Protein AF-A0A164QWP0-F1 (afdb_monomer)

Secondary structure (DSSP, 8-state):
--HHHHHHSSPPP-SS---GGGG-THHHHHHHHHHHHHHHHHHHHHHHHHH--PPPPPPTT-EEEE--TTT----EEEEEEEE-STTEEEEEETTS-EEEEEGGGEEE---TTSPPPP----------------------------PPPPPP---------------HHHHHHHHHHHHHHHHHHHHHHHHHHHHHHHHHHTT--TTSSTTSSSSS--

Sequence (218 aa):
MSPAEMVFGRQLRSILPAHKSSFDPRWREIMEARDRQLELDGAVKWIYDERARPLSPLLIGSRVRVQDTSTLLWDKEGVVVSVGKYRSYRVKFASGSVLWRNRLHLRPLITDNEPAPPPSSTANKTDNDGDIGDDPAPDPDAAHQQAVPPAPSIPQRSGRIRKPNVPWLLHFRFLLLISLLYLLTSFLLSLTALLVCEAHRANLPAGSVLLISHSKCL

Mean predicted aligned error: 20.67 Å

Structure (mmCIF, N/CA/C/O backbone):
data_AF-A0A164QWP0-F1
#
_entry.id   AF-A0A164QWP0-F1
#
loop_
_atom_site.group_PDB
_atom_site.id
_atom_site.type_symbol
_atom_site.label_atom_id
_atom_site.label_alt_id
_atom_site.label_comp_id
_atom_site.label_asym_id
_atom_site.label_entity_id
_atom_site.label_seq_id
_atom_site.pdbx_PDB_ins_code
_atom_site.Cartn_x
_atom_site.Cartn_y
_atom_site.Cartn_z
_atom_site.occupancy
_atom_site.B_iso_or_equiv
_atom_site.auth_seq_id
_atom_site.auth_comp_id
_atom_site.auth_asym_id
_atom_site.auth_atom_id
_atom_site.pdbx_PDB_model_num
ATOM 1 N N . MET A 1 1 ? 4.490 -0.347 -23.541 1.00 71.00 1 MET A N 1
ATOM 2 C CA . MET A 1 1 ? 4.765 -0.930 -24.864 1.00 71.00 1 MET A CA 1
ATOM 3 C C . MET A 1 1 ? 3.584 -0.680 -25.775 1.00 71.00 1 MET A C 1
ATOM 5 O O . MET A 1 1 ? 2.452 -0.841 -25.328 1.00 71.00 1 MET A O 1
ATOM 9 N N . SER A 1 2 ? 3.845 -0.265 -27.012 1.00 81.38 2 SER A N 1
ATOM 10 C CA . SER A 1 2 ? 2.835 -0.211 -28.077 1.00 81.38 2 SER A CA 1
ATOM 11 C C . SER A 1 2 ? 2.772 -1.541 -28.855 1.00 81.38 2 SER A C 1
ATOM 13 O O . SER A 1 2 ? 3.749 -2.291 -28.852 1.00 81.38 2 SER A O 1
ATOM 15 N N . PRO A 1 3 ? 1.670 -1.858 -29.561 1.00 85.06 3 PRO A N 1
ATOM 16 C CA . PRO A 1 3 ? 1.569 -3.108 -30.324 1.00 85.06 3 PRO A CA 1
ATOM 17 C C . PRO A 1 3 ? 2.633 -3.254 -31.422 1.00 85.06 3 PRO A C 1
ATOM 19 O O . PRO A 1 3 ? 3.218 -4.320 -31.584 1.00 85.06 3 PRO A O 1
ATOM 22 N N . ALA A 1 4 ? 2.932 -2.176 -32.154 1.00 86.62 4 ALA A N 1
ATOM 23 C CA . ALA A 1 4 ? 3.974 -2.193 -33.182 1.00 86.62 4 ALA A CA 1
ATOM 24 C C . ALA A 1 4 ? 5.364 -2.448 -32.576 1.00 86.62 4 ALA A C 1
ATOM 26 O O . ALA A 1 4 ? 6.176 -3.172 -33.141 1.00 86.62 4 ALA A O 1
ATOM 27 N N . GLU A 1 5 ? 5.627 -1.890 -31.399 1.00 85.00 5 GLU A N 1
ATOM 28 C CA . GLU A 1 5 ? 6.881 -2.082 -30.674 1.00 85.00 5 GLU A CA 1
ATOM 29 C C . GLU A 1 5 ? 7.055 -3.525 -30.183 1.00 85.00 5 GLU A C 1
ATOM 31 O O . GLU A 1 5 ? 8.157 -4.056 -30.277 1.00 85.00 5 GLU A O 1
ATOM 36 N N . MET A 1 6 ? 5.979 -4.189 -29.748 1.00 82.44 6 MET A N 1
ATOM 37 C CA . MET A 1 6 ? 6.006 -5.620 -29.415 1.00 82.44 6 MET A CA 1
ATOM 38 C C . MET A 1 6 ? 6.349 -6.499 -30.626 1.00 82.44 6 MET A C 1
ATOM 40 O O . MET A 1 6 ? 7.081 -7.471 -30.482 1.00 82.44 6 MET A O 1
ATOM 44 N N . VAL A 1 7 ? 5.841 -6.160 -31.818 1.00 89.12 7 VAL A N 1
ATOM 45 C CA . VAL A 1 7 ? 6.078 -6.941 -33.047 1.00 89.12 7 VAL A CA 1
ATOM 46 C C . VAL A 1 7 ? 7.469 -6.682 -33.631 1.00 89.12 7 VAL A C 1
ATOM 48 O O . VAL A 1 7 ? 8.153 -7.613 -34.044 1.00 89.12 7 VAL A O 1
ATOM 51 N N . PHE A 1 8 ? 7.902 -5.420 -33.682 1.00 84.81 8 PHE A N 1
ATOM 52 C CA . PHE A 1 8 ? 9.136 -5.020 -34.371 1.00 84.81 8 PHE A CA 1
ATOM 53 C C . PHE A 1 8 ? 10.342 -4.817 -33.442 1.00 84.81 8 PHE A C 1
ATOM 55 O O . PHE A 1 8 ? 11.435 -4.504 -33.923 1.00 84.81 8 PHE A O 1
ATOM 62 N N . GLY A 1 9 ? 10.155 -4.941 -32.124 1.00 81.56 9 GLY A N 1
ATOM 63 C CA . GLY A 1 9 ? 11.205 -4.811 -31.106 1.00 81.56 9 GLY A CA 1
ATOM 64 C C . GLY A 1 9 ? 11.807 -3.407 -30.971 1.00 81.56 9 GLY A C 1
ATOM 65 O O . GLY A 1 9 ? 12.831 -3.236 -30.307 1.00 81.56 9 GLY A O 1
ATOM 66 N N . ARG A 1 10 ? 11.216 -2.399 -31.628 1.00 84.56 10 ARG A N 1
ATOM 67 C CA . ARG A 1 10 ? 11.647 -0.995 -31.590 1.00 84.56 10 ARG A CA 1
ATOM 68 C C . ARG A 1 10 ? 10.482 -0.044 -31.838 1.00 84.56 10 ARG A C 1
ATOM 70 O O . ARG A 1 10 ? 9.540 -0.379 -32.556 1.00 84.56 10 ARG A O 1
ATOM 77 N N . GLN A 1 11 ? 10.604 1.176 -31.327 1.00 85.50 11 GLN A N 1
ATOM 78 C CA . GLN A 1 11 ? 9.674 2.255 -31.639 1.00 85.50 11 GLN A CA 1
ATOM 79 C C . GLN A 1 11 ? 9.798 2.648 -33.123 1.00 85.50 11 GLN A C 1
ATOM 81 O O . GLN A 1 11 ? 10.876 3.020 -33.593 1.00 85.50 11 GLN A O 1
ATOM 86 N N . LEU A 1 12 ? 8.694 2.572 -33.871 1.00 86.94 12 LEU A N 1
ATOM 87 C CA . LEU A 1 12 ? 8.644 3.012 -35.267 1.00 86.94 12 LEU A CA 1
ATOM 88 C C . LEU A 1 12 ? 8.501 4.535 -35.352 1.00 86.94 12 LEU A C 1
ATOM 90 O O . LEU A 1 12 ? 7.807 5.155 -34.544 1.00 86.94 12 LEU A O 1
ATOM 94 N N . ARG A 1 13 ? 9.137 5.142 -36.361 1.00 86.38 13 ARG A N 1
ATOM 95 C CA . ARG A 1 13 ? 8.952 6.567 -36.661 1.00 86.38 13 ARG A CA 1
ATOM 96 C C . ARG A 1 13 ? 7.570 6.755 -37.274 1.00 86.38 13 ARG A C 1
ATOM 98 O O . ARG A 1 13 ? 7.295 6.216 -38.342 1.00 86.38 13 ARG A O 1
ATOM 105 N N . SER A 1 14 ? 6.712 7.495 -36.583 1.00 86.50 14 SER A N 1
ATOM 106 C CA . SER A 1 14 ? 5.423 7.921 -37.117 1.00 86.50 14 SER A CA 1
ATOM 107 C C . SER A 1 14 ? 5.564 9.254 -37.860 1.00 86.50 14 SER A C 1
ATOM 109 O O . SER A 1 14 ? 6.626 9.877 -37.864 1.00 86.50 14 SER A O 1
ATOM 111 N N . ILE A 1 15 ? 4.474 9.688 -38.494 1.00 90.44 15 ILE A N 1
ATOM 112 C CA . ILE A 1 15 ? 4.376 10.990 -39.175 1.00 90.44 15 ILE A CA 1
ATOM 113 C C . ILE A 1 15 ? 4.418 12.145 -38.155 1.00 90.44 15 ILE A C 1
ATOM 115 O O . ILE A 1 15 ? 4.758 13.275 -38.496 1.00 90.44 15 ILE A O 1
ATOM 119 N N . LEU A 1 16 ? 4.104 11.862 -36.887 1.00 88.25 16 LEU A N 1
ATOM 120 C CA . LEU A 1 16 ? 4.124 12.859 -35.828 1.00 88.25 16 LEU A CA 1
ATOM 121 C C . LEU A 1 16 ? 5.563 13.132 -35.369 1.00 88.25 16 LEU A C 1
ATOM 123 O O . LEU A 1 16 ? 6.336 12.190 -35.162 1.00 88.25 16 LEU A O 1
ATOM 127 N N . PRO A 1 17 ? 5.933 14.405 -35.154 1.00 86.56 17 PRO A N 1
ATOM 128 C CA . PRO A 1 17 ? 7.233 14.737 -34.601 1.00 86.56 17 PRO A CA 1
ATOM 129 C C . PRO A 1 17 ? 7.350 14.166 -33.183 1.00 86.56 17 PRO A C 1
ATOM 131 O O . PRO A 1 17 ? 6.558 14.480 -32.297 1.00 86.56 17 PRO A O 1
ATOM 134 N N . ALA A 1 18 ? 8.361 13.328 -32.974 1.00 88.12 18 ALA A N 1
ATOM 135 C CA . ALA A 1 18 ? 8.714 12.771 -31.676 1.00 88.12 18 ALA A CA 1
ATOM 136 C C . ALA A 1 18 ? 10.151 13.156 -31.320 1.00 88.12 18 ALA A C 1
ATOM 138 O O . ALA A 1 18 ? 11.015 13.305 -32.192 1.00 88.12 18 ALA A O 1
ATOM 139 N N . HIS A 1 19 ? 10.414 13.308 -30.025 1.00 88.44 19 HIS A N 1
ATOM 140 C CA . HIS A 1 19 ? 11.753 13.611 -29.545 1.00 88.44 19 HIS A CA 1
ATOM 141 C C . HIS A 1 19 ? 12.704 12.436 -29.828 1.00 88.44 19 HIS A C 1
ATOM 143 O O . HIS A 1 19 ? 12.327 11.272 -29.695 1.00 88.44 19 HIS A O 1
ATOM 149 N N . LYS A 1 20 ? 13.959 12.723 -30.204 1.00 83.69 20 LYS A N 1
ATOM 150 C CA . LYS A 1 20 ? 14.935 11.691 -30.613 1.00 83.69 20 LYS A CA 1
ATOM 151 C C . LYS A 1 20 ? 15.173 10.632 -29.528 1.00 83.69 20 LYS A C 1
ATOM 153 O O . LYS A 1 20 ? 15.389 9.472 -29.859 1.00 83.69 20 LYS A O 1
ATOM 158 N N . SER A 1 21 ? 15.071 11.014 -28.253 1.00 85.12 21 SER A N 1
ATOM 159 C CA . SER A 1 21 ? 15.240 10.094 -27.120 1.00 85.12 21 SER A CA 1
ATOM 160 C C . SER A 1 21 ? 14.150 9.025 -27.021 1.00 85.12 21 SER A C 1
ATOM 162 O O . SER A 1 21 ? 14.372 8.001 -26.393 1.00 85.12 21 SER A O 1
ATOM 164 N N . SER A 1 22 ? 12.975 9.227 -27.625 1.00 81.88 22 SER A N 1
ATOM 165 C CA . SER A 1 22 ? 11.900 8.224 -27.620 1.00 81.88 22 SER A CA 1
ATOM 166 C C . SER A 1 22 ? 12.250 6.982 -28.445 1.00 81.88 22 SER A C 1
ATOM 168 O O . SER A 1 22 ? 11.629 5.940 -28.273 1.00 81.88 22 SER A O 1
ATOM 170 N N . PHE A 1 23 ? 13.245 7.087 -29.331 1.00 83.50 23 PHE A N 1
ATOM 171 C CA . PHE A 1 23 ? 13.756 5.979 -30.140 1.00 83.50 23 PHE A CA 1
ATOM 172 C C . PHE A 1 23 ? 15.023 5.343 -29.550 1.00 83.50 23 PHE A C 1
ATOM 174 O O . PHE A 1 23 ? 15.558 4.408 -30.142 1.00 83.50 23 PHE A O 1
ATOM 181 N N . ASP A 1 24 ? 15.523 5.856 -28.423 1.00 83.50 24 ASP A N 1
ATOM 182 C CA . ASP A 1 24 ? 16.747 5.368 -27.789 1.00 83.50 24 ASP A CA 1
ATOM 183 C C . ASP A 1 24 ? 16.533 3.946 -27.241 1.00 83.50 24 ASP A C 1
ATOM 185 O O . ASP A 1 24 ? 15.596 3.737 -26.475 1.00 83.50 24 ASP A O 1
ATOM 189 N N . PRO A 1 25 ? 17.373 2.953 -27.578 1.00 81.12 25 PRO A N 1
ATOM 190 C CA . PRO A 1 25 ? 17.213 1.582 -27.101 1.00 81.12 25 PRO A CA 1
ATOM 191 C C . PRO A 1 25 ? 17.284 1.413 -25.576 1.00 81.12 25 PRO A C 1
ATOM 193 O O . PRO A 1 25 ? 16.864 0.358 -25.098 1.00 81.12 25 PRO A O 1
ATOM 196 N N . ARG A 1 26 ? 17.769 2.407 -24.816 1.00 84.62 26 ARG A N 1
ATOM 197 C CA . ARG A 1 26 ? 17.906 2.360 -23.350 1.00 84.62 26 ARG A CA 1
ATOM 198 C C . ARG A 1 26 ? 16.607 2.014 -22.618 1.00 84.62 26 ARG A C 1
ATOM 200 O O . ARG A 1 26 ? 16.648 1.430 -21.537 1.00 84.62 26 ARG A O 1
ATOM 207 N N . TRP A 1 27 ? 15.440 2.337 -23.181 1.00 79.12 27 TRP A N 1
ATOM 208 C CA . TRP A 1 27 ? 14.166 1.957 -22.560 1.00 79.12 27 TRP A CA 1
ATOM 209 C C . TRP A 1 27 ? 13.990 0.434 -22.471 1.00 79.12 27 TRP A C 1
ATOM 211 O O . TRP A 1 27 ? 13.332 -0.025 -21.542 1.00 79.12 27 TRP A O 1
ATOM 221 N N . ARG A 1 28 ? 14.595 -0.352 -23.378 1.00 82.50 28 ARG A N 1
ATOM 222 C CA . ARG A 1 28 ? 14.527 -1.824 -23.351 1.00 82.50 28 ARG A CA 1
ATOM 223 C C . ARG A 1 28 ? 15.225 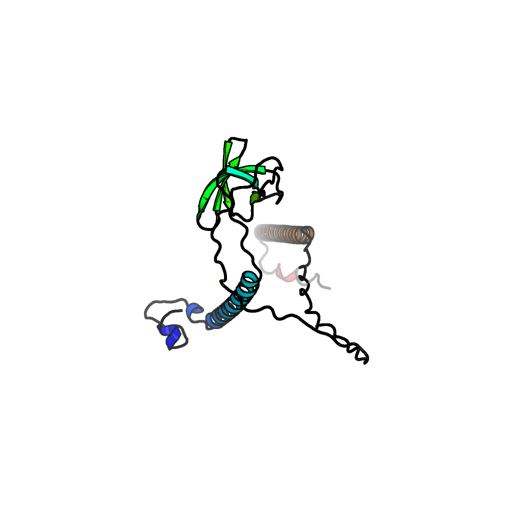-2.382 -22.122 1.00 82.50 28 ARG A C 1
ATOM 225 O O . ARG A 1 28 ? 14.620 -3.146 -21.386 1.00 82.50 28 ARG A O 1
ATOM 232 N N . GLU A 1 29 ? 16.433 -1.901 -21.839 1.00 87.38 29 GLU A N 1
ATOM 233 C CA . GLU A 1 29 ? 17.186 -2.272 -20.634 1.00 87.38 29 GLU A CA 1
ATOM 234 C C . GLU A 1 29 ? 16.409 -1.923 -19.355 1.00 87.38 29 GLU A C 1
ATOM 236 O O . GLU A 1 29 ? 16.406 -2.686 -18.390 1.00 87.38 29 GLU A O 1
ATOM 241 N N . ILE A 1 30 ? 15.708 -0.781 -19.350 1.00 88.00 30 ILE A N 1
ATOM 242 C CA . ILE A 1 30 ? 14.851 -0.365 -18.231 1.00 88.00 30 ILE A CA 1
ATOM 243 C C . ILE A 1 30 ? 13.647 -1.306 -18.080 1.00 88.00 30 ILE A C 1
ATOM 245 O O . ILE A 1 30 ? 13.292 -1.646 -16.952 1.00 88.00 30 ILE A O 1
ATOM 249 N N . MET A 1 31 ? 13.022 -1.735 -19.181 1.00 86.19 31 MET A N 1
ATOM 250 C CA . MET A 1 31 ? 11.911 -2.694 -19.140 1.00 86.19 31 MET A CA 1
ATOM 251 C C . MET A 1 31 ? 12.381 -4.071 -18.675 1.00 86.19 31 MET A C 1
ATOM 253 O O . MET A 1 31 ? 11.801 -4.610 -17.745 1.00 86.19 31 MET A O 1
ATOM 257 N N . GLU A 1 32 ? 13.489 -4.586 -19.204 1.00 90.19 32 GLU A N 1
ATOM 258 C CA . GLU A 1 32 ? 14.071 -5.855 -18.749 1.00 90.19 32 GLU A CA 1
ATOM 259 C C . GLU A 1 32 ? 14.468 -5.807 -17.266 1.00 90.19 32 GLU A C 1
ATOM 261 O O . GLU A 1 32 ? 14.315 -6.783 -16.534 1.00 90.19 32 GLU A O 1
ATOM 266 N N . ALA A 1 33 ? 14.988 -4.672 -16.789 1.00 93.44 33 ALA A N 1
ATOM 267 C CA . ALA A 1 33 ? 15.262 -4.472 -15.368 1.00 93.44 33 ALA A CA 1
ATOM 268 C C . ALA A 1 33 ? 13.975 -4.445 -14.531 1.00 93.44 33 ALA A C 1
ATOM 270 O O . ALA A 1 33 ? 13.953 -4.983 -13.424 1.00 93.44 33 ALA A O 1
ATOM 271 N N . ARG A 1 34 ? 12.902 -3.844 -15.056 1.00 93.62 34 ARG A N 1
ATOM 272 C CA . ARG A 1 34 ? 11.583 -3.826 -14.417 1.00 93.62 34 ARG A CA 1
ATOM 273 C C . ARG A 1 34 ? 10.974 -5.223 -14.339 1.00 93.62 34 ARG A C 1
ATOM 275 O O . ARG A 1 34 ? 10.439 -5.565 -13.291 1.00 93.62 34 ARG A O 1
ATOM 282 N N . ASP A 1 35 ? 11.070 -6.008 -15.405 1.00 94.69 35 ASP A N 1
ATOM 283 C CA . ASP A 1 35 ? 10.529 -7.366 -15.462 1.00 94.69 35 ASP A CA 1
ATOM 284 C C . ASP A 1 35 ? 11.268 -8.273 -14.473 1.00 94.69 35 ASP A C 1
ATOM 286 O O . ASP A 1 35 ? 10.634 -8.911 -13.635 1.00 94.69 35 ASP A O 1
ATOM 290 N N . ARG A 1 36 ? 12.607 -8.203 -14.438 1.00 95.75 36 ARG A N 1
ATOM 291 C CA . ARG A 1 36 ? 13.412 -8.876 -13.403 1.00 95.75 36 ARG A CA 1
ATOM 292 C C . ARG A 1 36 ? 13.021 -8.445 -11.991 1.00 95.75 36 ARG A C 1
ATOM 294 O O . ARG A 1 36 ? 12.940 -9.277 -11.093 1.00 95.75 36 ARG A O 1
ATOM 301 N N . GLN A 1 37 ? 12.768 -7.154 -11.769 1.00 95.56 37 GLN A N 1
ATOM 302 C CA . GLN A 1 37 ? 12.315 -6.675 -10.463 1.00 95.56 37 GLN A CA 1
ATOM 303 C C . GLN A 1 37 ? 10.937 -7.244 -10.101 1.00 95.56 37 GLN A C 1
ATOM 305 O O . GLN A 1 37 ? 10.734 -7.647 -8.960 1.00 95.56 37 GLN A O 1
ATOM 310 N N . LEU A 1 38 ? 10.013 -7.323 -11.062 1.00 96.75 38 LEU A N 1
ATOM 311 C CA . LEU A 1 38 ? 8.681 -7.885 -10.857 1.00 96.75 38 LEU A CA 1
ATOM 312 C C . LEU A 1 38 ? 8.739 -9.376 -10.500 1.00 96.75 38 LEU A C 1
ATOM 314 O O . LEU A 1 38 ? 8.003 -9.816 -9.618 1.00 96.75 38 LEU A O 1
ATOM 318 N N . GLU A 1 39 ? 9.622 -10.140 -11.144 1.00 96.31 39 GLU A N 1
ATOM 319 C CA . GLU A 1 39 ? 9.867 -11.549 -10.813 1.00 96.31 39 GLU A CA 1
ATOM 320 C C . GLU A 1 39 ? 10.373 -11.707 -9.374 1.00 96.31 39 GLU A C 1
ATOM 322 O O . GLU A 1 39 ? 9.844 -12.523 -8.612 1.00 96.31 39 GLU A O 1
ATOM 327 N N . LEU A 1 40 ? 11.350 -10.887 -8.967 1.00 95.94 40 LEU A N 1
ATOM 328 C CA . LEU A 1 40 ? 11.864 -10.890 -7.596 1.00 95.94 40 LEU A CA 1
ATOM 329 C C . LEU A 1 40 ? 10.785 -10.495 -6.583 1.00 95.94 40 LEU A C 1
ATOM 331 O O . LEU A 1 40 ? 10.622 -11.170 -5.565 1.00 95.94 40 LEU A O 1
ATOM 335 N N . ASP A 1 41 ? 10.022 -9.441 -6.862 1.00 96.56 41 ASP A N 1
ATOM 336 C CA . ASP A 1 41 ? 8.926 -8.989 -6.005 1.00 96.56 41 ASP A CA 1
ATOM 337 C C . ASP A 1 41 ? 7.837 -10.068 -5.887 1.00 96.56 41 ASP A C 1
ATOM 339 O O . ASP A 1 41 ? 7.300 -10.297 -4.800 1.00 96.56 41 ASP A O 1
ATOM 343 N N . GLY A 1 42 ? 7.554 -10.786 -6.978 1.00 96.88 42 GLY A N 1
ATOM 344 C CA . GLY A 1 42 ? 6.635 -11.921 -7.015 1.00 96.88 42 GLY A CA 1
ATOM 345 C C . GLY A 1 42 ? 7.101 -13.087 -6.142 1.00 96.88 42 GLY A C 1
ATOM 346 O O . GLY A 1 42 ? 6.321 -13.596 -5.334 1.00 96.88 42 GLY A O 1
ATOM 347 N N . ALA A 1 43 ? 8.378 -13.467 -6.234 1.00 95.19 43 ALA A N 1
ATOM 348 C CA . ALA A 1 43 ? 8.963 -14.515 -5.399 1.00 95.19 43 ALA A CA 1
ATOM 349 C C . ALA A 1 43 ? 8.969 -14.131 -3.908 1.00 95.19 43 ALA A C 1
ATOM 351 O O . ALA A 1 43 ? 8.610 -14.937 -3.047 1.00 95.19 43 ALA A O 1
ATOM 352 N N . VAL A 1 44 ? 9.313 -12.878 -3.588 1.00 96.19 44 VAL A N 1
ATOM 353 C CA . VAL A 1 44 ? 9.264 -12.356 -2.213 1.00 96.19 44 VAL A CA 1
ATOM 354 C C . VAL A 1 44 ? 7.834 -12.370 -1.679 1.00 96.19 44 VAL A C 1
ATOM 356 O O . VAL A 1 44 ? 7.611 -12.793 -0.543 1.00 96.19 44 VAL A O 1
ATOM 359 N N . LYS A 1 45 ? 6.862 -11.949 -2.496 1.00 96.19 45 LYS A N 1
ATOM 360 C CA . LYS A 1 45 ? 5.441 -11.990 -2.147 1.00 96.19 45 LYS A CA 1
ATOM 361 C C . LYS A 1 45 ? 4.978 -13.420 -1.883 1.00 96.19 45 LYS A C 1
ATOM 363 O O . LYS A 1 45 ? 4.322 -13.642 -0.874 1.00 96.19 45 LYS A O 1
ATOM 368 N N . TRP A 1 46 ? 5.346 -14.380 -2.732 1.00 95.75 46 TRP A N 1
ATOM 369 C CA . TRP A 1 46 ? 5.005 -15.791 -2.542 1.00 95.75 46 TRP A CA 1
ATOM 370 C C . TRP A 1 46 ? 5.504 -16.324 -1.194 1.00 95.75 46 TRP A C 1
ATOM 372 O O . TRP A 1 46 ? 4.712 -16.818 -0.397 1.00 95.75 46 TRP A O 1
ATOM 382 N N . ILE A 1 47 ? 6.796 -16.144 -0.896 1.00 95.81 47 ILE A N 1
ATOM 383 C CA . ILE A 1 47 ? 7.404 -16.606 0.365 1.00 95.81 47 ILE A CA 1
ATOM 384 C C . ILE A 1 47 ? 6.754 -15.920 1.575 1.00 95.81 47 ILE A C 1
ATOM 386 O O . ILE A 1 47 ? 6.579 -16.528 2.635 1.00 95.81 47 ILE A O 1
ATOM 390 N N . TYR A 1 48 ? 6.421 -14.633 1.443 1.00 93.94 48 TYR A N 1
ATOM 391 C CA . TYR A 1 48 ? 5.721 -13.895 2.486 1.00 93.94 48 TYR A CA 1
ATOM 392 C C . TYR A 1 48 ? 4.311 -14.450 2.717 1.00 93.94 48 TYR A C 1
ATOM 394 O O . TYR A 1 48 ? 3.961 -14.741 3.860 1.00 93.94 48 TYR A O 1
ATOM 402 N N . ASP A 1 49 ? 3.533 -14.629 1.649 1.00 93.38 49 ASP A N 1
ATOM 403 C CA . ASP A 1 49 ? 2.156 -15.118 1.699 1.00 93.38 49 ASP A CA 1
ATOM 404 C C . ASP A 1 49 ? 2.089 -16.558 2.240 1.00 93.38 49 ASP A C 1
ATOM 406 O O . ASP A 1 49 ? 1.200 -16.866 3.031 1.00 93.38 49 ASP A O 1
ATOM 410 N N . GLU A 1 50 ? 3.062 -17.412 1.904 1.00 95.12 50 GLU A N 1
ATOM 411 C CA . GLU A 1 50 ? 3.175 -18.788 2.412 1.00 95.12 50 GLU A CA 1
ATOM 412 C C . GLU A 1 50 ? 3.338 -18.831 3.942 1.00 95.12 50 GLU A C 1
ATOM 414 O O . GLU A 1 50 ? 2.736 -19.657 4.634 1.00 95.12 50 GLU A O 1
ATOM 419 N N . ARG A 1 51 ? 4.138 -17.911 4.495 1.00 91.31 51 ARG A N 1
ATOM 420 C CA . ARG A 1 51 ? 4.400 -17.822 5.942 1.00 91.31 51 ARG A CA 1
ATOM 421 C C . ARG A 1 51 ? 3.356 -16.998 6.689 1.00 91.31 51 ARG A C 1
ATOM 423 O O . ARG A 1 51 ? 3.244 -17.115 7.912 1.00 91.31 51 ARG A O 1
ATOM 430 N N . ALA A 1 52 ? 2.617 -16.140 5.995 1.00 90.75 52 ALA A N 1
ATOM 431 C CA . ALA A 1 52 ? 1.640 -15.258 6.604 1.00 90.75 52 ALA A CA 1
ATOM 432 C C . ALA A 1 52 ? 0.401 -16.046 7.054 1.00 90.75 52 ALA A C 1
ATOM 434 O O . ALA A 1 52 ? -0.261 -16.729 6.277 1.00 90.75 52 ALA A O 1
ATOM 435 N N . ARG A 1 53 ? 0.032 -15.905 8.330 1.00 91.31 53 ARG A N 1
ATOM 436 C CA . ARG A 1 53 ? -1.236 -16.419 8.863 1.00 91.31 53 ARG A CA 1
ATOM 437 C C . ARG A 1 53 ? -2.200 -15.257 9.108 1.00 91.31 53 ARG A C 1
ATOM 439 O O . ARG A 1 53 ? -1.792 -14.249 9.693 1.00 91.31 53 ARG A O 1
ATOM 446 N N . PRO A 1 54 ? -3.464 -15.343 8.655 1.00 89.56 54 PRO A N 1
ATOM 447 C CA . PRO A 1 54 ? -4.444 -14.303 8.933 1.00 89.56 54 PRO A CA 1
ATOM 448 C C . PRO A 1 54 ? -4.738 -14.237 10.438 1.00 89.56 54 PRO A C 1
ATOM 450 O O . PRO A 1 54 ? -4.806 -15.258 11.116 1.00 89.56 54 PRO A O 1
ATOM 453 N N . LEU A 1 55 ? -4.928 -13.024 10.962 1.00 91.00 55 LEU A N 1
ATOM 454 C CA . LEU A 1 55 ? -5.341 -12.825 12.352 1.00 91.00 55 LEU A CA 1
ATOM 455 C C . LEU A 1 55 ? -6.833 -13.148 12.515 1.00 91.00 55 LEU A C 1
ATOM 457 O O . LEU A 1 55 ? -7.623 -12.896 11.602 1.00 91.00 55 LEU A O 1
ATOM 461 N N . SER A 1 56 ? -7.215 -13.628 13.702 1.00 91.44 56 SER A N 1
ATOM 462 C CA . SER A 1 56 ? -8.608 -13.935 14.048 1.00 91.44 56 SER A CA 1
ATOM 463 C C . SER A 1 56 ? -9.518 -12.716 13.854 1.00 91.44 56 SER A C 1
ATOM 465 O O . SER A 1 56 ? -9.141 -11.618 14.274 1.00 91.44 56 SER A O 1
ATOM 467 N N . PRO A 1 57 ? -10.697 -12.847 13.226 1.00 92.56 57 PRO A N 1
ATOM 468 C CA . PRO A 1 57 ? -11.626 -11.730 13.088 1.00 92.56 57 PRO A CA 1
ATOM 469 C C . PRO A 1 57 ? -12.096 -11.238 14.465 1.00 92.56 57 PRO A C 1
ATOM 471 O O . PRO A 1 57 ? -12.145 -12.005 15.423 1.00 92.56 57 PRO A O 1
ATOM 474 N N . LEU A 1 58 ? -12.406 -9.945 14.567 1.00 93.06 58 LEU A N 1
ATOM 475 C CA . LEU A 1 58 ? -12.941 -9.350 15.795 1.00 93.06 58 LEU A CA 1
ATOM 476 C C . LEU A 1 58 ? -14.452 -9.193 15.663 1.00 93.06 58 LEU A C 1
ATOM 478 O O . LEU A 1 58 ? -14.942 -8.804 14.600 1.00 93.06 58 LEU A O 1
ATOM 482 N N . LEU A 1 59 ? -15.172 -9.462 16.747 1.00 91.94 59 LEU A N 1
ATOM 483 C CA . LEU A 1 59 ? -16.611 -9.261 16.799 1.00 91.94 59 LEU A CA 1
ATOM 484 C C . LEU A 1 59 ? -16.931 -7.787 17.070 1.00 91.94 59 LEU A C 1
ATOM 486 O O . LEU A 1 59 ? -16.124 -7.019 17.605 1.00 91.94 59 LEU A O 1
ATOM 490 N N . ILE A 1 60 ? -18.129 -7.380 16.665 1.00 94.12 60 ILE A N 1
ATOM 491 C CA . ILE A 1 60 ? -18.665 -6.065 17.009 1.00 94.12 60 ILE A CA 1
ATOM 492 C C . ILE A 1 60 ? -18.915 -6.049 18.523 1.00 94.12 60 ILE A C 1
ATOM 494 O O . ILE A 1 60 ? -19.422 -7.019 19.074 1.00 94.12 60 ILE A O 1
ATOM 498 N N . GLY A 1 61 ? -18.531 -4.969 19.198 1.00 93.19 61 GLY A N 1
ATOM 499 C CA . GLY A 1 61 ? -18.615 -4.837 20.654 1.00 93.19 61 GLY A CA 1
ATOM 500 C C . GLY A 1 61 ? -17.362 -5.285 21.413 1.00 93.19 61 GLY A C 1
ATOM 501 O O . GLY A 1 61 ? -17.218 -4.944 22.585 1.00 93.19 61 GLY A O 1
ATOM 502 N N . SER A 1 62 ? -16.407 -5.965 20.766 1.00 92.19 62 SER A N 1
ATOM 503 C CA . SER A 1 62 ? -15.163 -6.373 21.430 1.00 92.19 62 SER A CA 1
ATOM 504 C C . SER A 1 62 ? -14.306 -5.167 21.833 1.00 92.19 62 SER A C 1
ATOM 506 O O . SER A 1 62 ? -14.102 -4.235 21.042 1.00 92.19 62 SER A O 1
ATOM 508 N N . ARG A 1 63 ? -13.757 -5.209 23.054 1.00 94.06 63 ARG A N 1
ATOM 509 C CA . ARG A 1 63 ? -12.767 -4.238 23.537 1.00 94.06 63 ARG A CA 1
ATOM 510 C C . ARG A 1 63 ? -11.400 -4.536 22.935 1.00 94.06 63 ARG A C 1
ATOM 512 O O . ARG A 1 63 ? -10.937 -5.676 22.938 1.00 94.06 63 ARG A O 1
ATOM 519 N N . VAL A 1 64 ? -10.753 -3.505 22.405 1.00 94.94 64 VAL A N 1
ATOM 520 C CA . VAL A 1 64 ? -9.484 -3.621 21.690 1.00 94.94 64 VAL A CA 1
ATOM 521 C C . VAL A 1 64 ? -8.516 -2.513 22.082 1.00 94.94 64 VAL A C 1
ATOM 523 O O . VAL A 1 64 ? -8.906 -1.361 22.275 1.00 94.94 64 VAL A O 1
ATOM 526 N N . ARG A 1 65 ? -7.227 -2.851 22.127 1.00 95.00 65 ARG A N 1
ATOM 527 C CA . ARG A 1 65 ? -6.135 -1.877 22.097 1.00 95.00 65 ARG A CA 1
ATOM 528 C C . ARG A 1 65 ? -5.798 -1.534 20.657 1.00 95.00 65 ARG A C 1
ATOM 530 O O . ARG A 1 65 ? -5.742 -2.418 19.801 1.00 95.00 65 ARG A O 1
ATOM 537 N N . VAL A 1 66 ? -5.561 -0.258 20.401 1.00 95.00 66 VAL A N 1
ATOM 538 C CA . VAL A 1 66 ? -5.256 0.308 19.092 1.00 95.00 66 VAL A CA 1
ATOM 539 C C . VAL A 1 66 ? -3.813 0.781 19.086 1.00 95.00 66 VAL A C 1
ATOM 541 O O . VAL A 1 66 ? -3.400 1.544 19.959 1.00 95.00 66 VAL A O 1
ATOM 544 N N . GLN A 1 67 ? -3.062 0.352 18.075 1.00 95.50 67 GLN A N 1
ATOM 545 C CA . GLN A 1 67 ? -1.694 0.808 17.880 1.00 95.50 67 GLN A CA 1
ATOM 546 C C . GLN A 1 67 ? -1.671 2.235 17.322 1.00 95.50 67 GLN A C 1
ATOM 548 O O . GLN A 1 67 ? -2.343 2.532 16.320 1.00 95.50 67 GLN A O 1
ATOM 553 N N . ASP A 1 68 ? -0.880 3.110 17.943 1.00 92.88 68 ASP A N 1
ATOM 554 C CA . ASP A 1 68 ? -0.619 4.436 17.395 1.00 92.88 68 ASP A CA 1
ATOM 555 C C . ASP A 1 68 ? 0.402 4.365 16.252 1.00 92.88 68 ASP A C 1
ATOM 557 O O . ASP A 1 68 ? 1.357 3.594 16.288 1.00 92.88 68 ASP A O 1
ATOM 561 N N . THR A 1 69 ? 0.201 5.171 15.213 1.00 89.06 69 THR A N 1
ATOM 562 C CA . THR A 1 69 ? 1.046 5.131 14.011 1.00 89.06 69 THR A CA 1
ATOM 563 C C . THR A 1 69 ? 2.387 5.833 14.239 1.00 89.06 69 THR A C 1
ATOM 565 O O . THR A 1 69 ? 3.382 5.447 13.635 1.00 89.06 69 THR A O 1
ATOM 568 N N . SER A 1 70 ? 2.421 6.858 15.098 1.00 91.19 70 SER A N 1
ATOM 569 C CA . SER A 1 70 ? 3.625 7.651 15.377 1.00 91.19 70 SER A CA 1
ATOM 570 C C . SER A 1 70 ? 4.544 6.986 16.401 1.00 91.19 70 SER A C 1
ATOM 572 O O . SER A 1 70 ? 5.745 6.886 16.168 1.00 91.19 70 SER A O 1
ATOM 574 N N . THR A 1 71 ? 3.992 6.514 17.521 1.00 91.94 71 THR A N 1
ATOM 575 C CA . THR A 1 71 ? 4.767 5.902 18.613 1.00 91.94 71 THR A CA 1
ATOM 576 C C . THR A 1 71 ? 4.898 4.387 18.480 1.00 91.94 71 THR A C 1
ATOM 578 O O . THR A 1 71 ? 5.742 3.795 19.144 1.00 91.94 71 THR A O 1
ATOM 581 N N . LEU A 1 72 ? 4.084 3.745 17.629 1.00 92.38 72 LEU A N 1
ATOM 582 C CA . LEU A 1 72 ? 3.972 2.283 17.490 1.00 92.38 72 LEU A CA 1
ATOM 583 C C . LEU A 1 72 ? 3.549 1.555 18.777 1.00 92.38 72 LEU A C 1
ATOM 585 O O . LEU A 1 72 ? 3.556 0.320 18.809 1.00 92.38 72 LEU A O 1
ATOM 589 N N . LEU A 1 73 ? 3.148 2.300 19.806 1.00 94.81 73 LEU A N 1
ATOM 590 C CA . LEU A 1 73 ? 2.700 1.779 21.088 1.00 94.81 73 LEU A CA 1
ATOM 591 C C . LEU A 1 73 ? 1.208 1.422 21.059 1.00 94.81 73 LEU A C 1
ATOM 593 O O . LEU A 1 73 ? 0.446 1.889 20.210 1.00 94.81 73 LEU A O 1
ATOM 597 N N . TRP A 1 74 ? 0.796 0.568 21.995 1.00 94.69 74 TRP A N 1
ATOM 598 C CA . TRP A 1 74 ? -0.563 0.027 22.117 1.00 94.69 74 TRP A CA 1
ATOM 599 C C . TRP A 1 74 ? -1.337 0.719 23.241 1.00 94.69 74 TRP A C 1
ATOM 601 O O . TRP A 1 74 ? -1.865 0.059 24.133 1.00 94.69 74 TRP A O 1
ATOM 611 N N . ASP A 1 75 ? -1.377 2.048 23.202 1.00 91.12 75 ASP A N 1
ATOM 612 C CA . ASP A 1 75 ? -1.794 2.848 24.361 1.00 91.12 75 ASP A CA 1
ATOM 613 C C . ASP A 1 75 ? -3.291 3.165 24.368 1.00 91.12 75 ASP A C 1
ATOM 615 O O . ASP A 1 75 ? -3.878 3.424 25.415 1.00 91.12 75 ASP A O 1
ATOM 619 N N . LYS A 1 76 ? -3.928 3.183 23.192 1.00 91.31 76 LYS A N 1
ATOM 620 C CA . LYS A 1 76 ? -5.313 3.648 23.058 1.00 91.31 76 LYS A CA 1
ATOM 621 C C . LYS A 1 76 ? -6.274 2.478 23.151 1.00 91.31 76 LYS A C 1
ATOM 623 O O . LYS A 1 76 ? -6.118 1.491 22.439 1.00 91.31 76 LYS A O 1
ATOM 628 N N . GLU A 1 77 ? -7.315 2.620 23.958 1.00 94.31 77 GLU A N 1
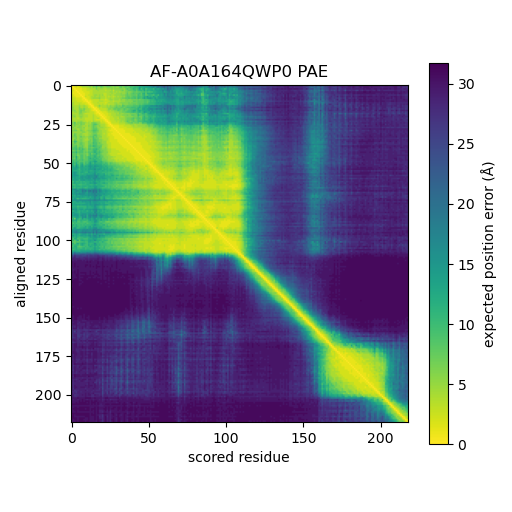ATOM 629 C CA . GLU A 1 77 ? -8.355 1.603 24.120 1.00 94.31 77 GLU A CA 1
ATOM 630 C C . GLU A 1 77 ? -9.662 2.041 23.459 1.00 94.31 77 GLU A C 1
ATOM 632 O O . GLU A 1 77 ? -10.056 3.209 23.516 1.00 94.31 77 GLU A O 1
ATOM 637 N N . GLY A 1 78 ? -10.345 1.100 22.815 1.00 94.81 78 GLY A N 1
ATOM 638 C CA . GLY A 1 78 ? -11.613 1.361 22.153 1.00 94.81 78 GLY A CA 1
ATOM 639 C C . GLY A 1 78 ? -12.456 0.110 21.958 1.00 94.81 78 GLY A C 1
ATOM 640 O O . GLY A 1 78 ? -12.041 -1.006 22.258 1.00 94.81 78 GLY A O 1
ATOM 641 N N . VAL A 1 79 ? -13.665 0.313 21.449 1.00 95.94 79 VAL A N 1
ATOM 642 C CA . VAL A 1 79 ? -14.645 -0.741 21.176 1.00 95.94 79 VAL A CA 1
ATOM 643 C C . VAL A 1 79 ? -14.912 -0.806 19.680 1.00 95.94 79 VAL A C 1
ATOM 645 O O . VAL A 1 79 ? -15.093 0.226 19.028 1.00 95.94 79 VAL A O 1
ATOM 648 N N . VAL A 1 80 ? -14.938 -2.015 19.122 1.00 96.31 80 VAL A N 1
ATOM 649 C CA . VAL A 1 80 ? -15.276 -2.227 17.710 1.00 96.31 80 VAL A CA 1
ATOM 650 C C . VAL A 1 80 ? -16.760 -1.932 17.485 1.00 96.31 80 VAL A C 1
ATOM 652 O O . VAL A 1 80 ? -17.622 -2.557 18.089 1.00 96.31 80 VAL A O 1
ATOM 655 N N . VAL A 1 81 ? -17.067 -0.996 16.588 1.00 96.12 81 VAL A N 1
ATOM 656 C CA . VAL A 1 81 ? -18.440 -0.592 16.237 1.00 96.12 81 VAL A CA 1
ATOM 657 C C . VAL A 1 81 ? -18.921 -1.278 14.964 1.00 96.12 81 VAL A C 1
ATOM 659 O O . VAL A 1 81 ? -20.084 -1.647 14.862 1.00 96.12 81 VAL A O 1
ATOM 662 N N . SER A 1 82 ? -18.048 -1.429 13.967 1.00 94.69 82 SER A N 1
ATOM 663 C CA . SER A 1 82 ? -18.409 -2.071 12.701 1.00 94.69 82 SER A CA 1
ATOM 664 C C . SER A 1 82 ? -17.196 -2.668 12.000 1.00 94.69 82 SER A C 1
ATOM 666 O O . SER A 1 82 ? -16.072 -2.178 12.145 1.00 94.69 82 SER A O 1
ATOM 668 N N . VAL A 1 83 ? -17.436 -3.689 11.181 1.00 95.56 83 VAL A N 1
ATOM 669 C CA . VAL A 1 83 ? -16.428 -4.321 10.321 1.00 95.56 83 VAL A CA 1
ATOM 670 C C . VAL A 1 83 ? -16.644 -3.856 8.880 1.00 95.56 83 VAL A C 1
ATOM 672 O O . VAL A 1 83 ? -17.764 -3.863 8.382 1.00 95.56 83 VAL A O 1
ATOM 675 N N . GLY A 1 84 ? -15.582 -3.389 8.229 1.00 93.19 84 GLY A N 1
ATOM 676 C CA . GLY A 1 84 ? -15.576 -2.931 6.839 1.00 93.19 84 GLY A CA 1
ATOM 677 C C . GLY A 1 84 ? -14.887 -3.915 5.891 1.00 93.19 84 GLY A C 1
ATOM 678 O O . GLY A 1 84 ? -14.614 -5.065 6.229 1.00 93.19 84 GLY A O 1
ATOM 679 N N . LYS A 1 85 ? -14.564 -3.445 4.680 1.00 92.81 85 LYS A N 1
ATOM 680 C CA . LYS A 1 85 ? -13.865 -4.247 3.661 1.00 92.81 85 LYS A CA 1
ATOM 681 C C . LYS A 1 85 ? -12.374 -4.413 3.992 1.00 92.81 85 LYS A C 1
ATOM 683 O O . LYS A 1 85 ? -11.780 -3.590 4.691 1.00 92.81 85 LYS A O 1
ATOM 688 N N . TYR A 1 86 ? -11.763 -5.475 3.464 1.00 90.50 86 TYR A N 1
ATOM 689 C CA . TYR A 1 86 ? -10.311 -5.714 3.509 1.00 90.50 86 TYR A CA 1
ATOM 690 C C . TYR A 1 86 ? -9.691 -5.655 4.919 1.00 90.50 86 TYR A C 1
ATOM 692 O O . TYR A 1 86 ? -8.612 -5.096 5.108 1.00 90.50 86 TYR A O 1
ATOM 700 N N . ARG A 1 87 ? -10.364 -6.244 5.921 1.00 94.00 87 ARG A N 1
ATOM 701 C CA . ARG A 1 87 ? -9.903 -6.281 7.327 1.00 94.00 87 ARG 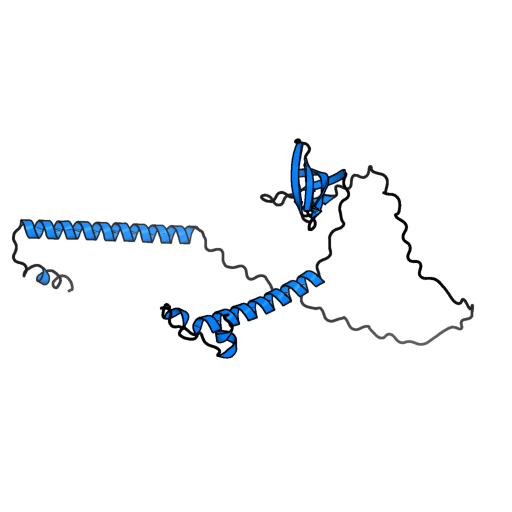A CA 1
ATOM 702 C C . ARG A 1 87 ? -9.842 -4.894 7.992 1.00 94.00 87 ARG A C 1
ATOM 704 O O . ARG A 1 87 ? -9.083 -4.706 8.942 1.00 94.00 87 ARG A O 1
ATOM 711 N N . SER A 1 88 ? -10.624 -3.932 7.502 1.00 95.88 88 SER A N 1
ATOM 712 C CA . SER A 1 88 ? -10.815 -2.620 8.133 1.00 95.88 88 SER A CA 1
ATOM 713 C C . SER A 1 88 ? -11.891 -2.691 9.214 1.00 95.88 88 SER A C 1
ATOM 715 O O . SER A 1 88 ? -12.940 -3.285 9.002 1.00 95.88 88 SER A O 1
ATOM 717 N N . TYR A 1 89 ? -11.659 -2.050 10.352 1.00 96.69 89 TYR A N 1
ATOM 718 C CA . TYR A 1 89 ? -12.560 -2.014 11.502 1.00 96.69 89 TYR A CA 1
ATOM 719 C C . TYR A 1 89 ? -12.770 -0.573 11.943 1.00 96.69 89 TYR A C 1
ATOM 721 O O . TYR A 1 89 ? -11.831 0.223 11.950 1.00 96.69 89 TYR A O 1
ATOM 729 N N . ARG A 1 90 ? -13.995 -0.244 12.334 1.00 96.69 90 ARG A N 1
ATOM 730 C CA . ARG A 1 90 ? -14.354 1.054 12.897 1.00 96.69 90 ARG A CA 1
ATOM 731 C C . ARG A 1 90 ? -14.357 0.940 14.413 1.00 96.69 90 ARG A C 1
ATOM 733 O O . ARG A 1 90 ? -15.116 0.145 14.960 1.00 96.69 90 ARG A O 1
ATOM 740 N N . VAL A 1 91 ? -13.518 1.719 15.083 1.00 96.38 91 VAL A N 1
ATOM 741 C CA . VAL A 1 91 ? -13.309 1.659 16.536 1.00 96.38 91 VAL A CA 1
ATOM 742 C C . VA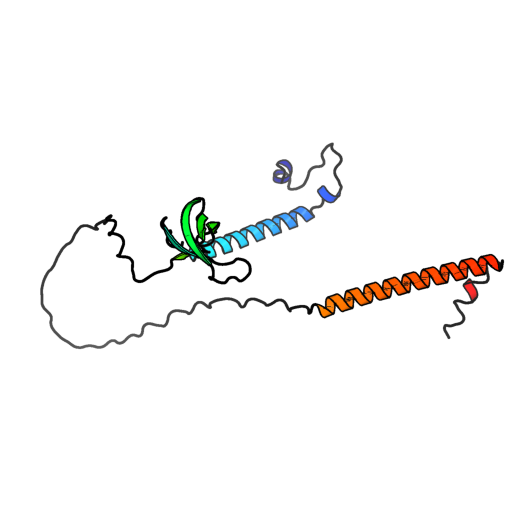L A 1 91 ? -13.725 2.979 17.168 1.00 96.38 91 VAL A C 1
ATOM 744 O O . VAL A 1 91 ? -13.322 4.037 16.686 1.00 96.38 91 VAL A O 1
ATOM 747 N N . LYS A 1 92 ? -14.530 2.915 18.232 1.00 96.62 92 LYS A N 1
ATOM 748 C CA . LYS A 1 92 ? -14.931 4.062 19.056 1.00 96.62 92 LYS A CA 1
ATOM 749 C C . LYS A 1 92 ? -14.086 4.104 20.324 1.00 96.62 92 LYS A C 1
ATOM 751 O O . LYS A 1 92 ? -14.014 3.113 21.046 1.00 96.62 92 LYS A O 1
ATOM 756 N N . PHE A 1 93 ? -13.470 5.247 20.589 1.00 95.12 93 PHE A N 1
ATOM 757 C CA . PHE A 1 93 ? -12.673 5.488 21.790 1.00 95.12 93 PHE A CA 1
ATOM 758 C C . PHE A 1 93 ? -13.539 6.016 22.938 1.00 95.12 93 PHE A C 1
ATOM 760 O O . PHE A 1 93 ? -14.645 6.519 22.720 1.00 95.12 93 PHE A O 1
ATOM 767 N N . ALA A 1 94 ? -13.006 5.961 24.162 1.00 91.75 94 ALA A N 1
ATOM 768 C CA . ALA A 1 94 ? -13.647 6.543 25.345 1.00 91.75 94 ALA A CA 1
ATOM 769 C C . ALA A 1 94 ? -13.866 8.064 25.219 1.00 91.75 94 ALA A C 1
ATOM 771 O O . ALA A 1 94 ? -14.848 8.588 25.731 1.00 91.75 94 ALA A O 1
ATOM 772 N N . SER A 1 95 ? -13.012 8.760 24.461 1.00 91.06 95 SER A N 1
ATOM 773 C CA . SER A 1 95 ? -13.164 10.187 24.144 1.00 91.06 95 SER A CA 1
ATOM 774 C C . SER A 1 95 ? -14.322 10.499 23.187 1.00 91.06 95 SER A C 1
ATOM 776 O O . SER A 1 95 ? -14.566 11.661 22.878 1.00 91.06 95 SER A O 1
ATOM 778 N N . GLY A 1 96 ? -15.017 9.479 22.672 1.00 91.69 96 GLY A N 1
ATOM 779 C CA . GLY A 1 96 ? -16.112 9.626 21.714 1.00 91.69 96 GLY A CA 1
ATOM 780 C C . GLY A 1 96 ? -15.669 9.714 20.252 1.00 91.69 96 GLY A C 1
ATOM 781 O O . GLY A 1 96 ? -16.518 9.643 19.363 1.00 91.69 96 GLY A O 1
ATOM 782 N N . SER A 1 97 ? -14.364 9.802 19.973 1.00 93.50 97 SER A N 1
ATOM 783 C CA . SER A 1 97 ? -13.853 9.774 18.602 1.00 93.50 97 SER A CA 1
ATOM 784 C C . SER A 1 97 ? -13.989 8.382 17.982 1.00 93.50 97 SER A C 1
ATOM 786 O O . SER A 1 97 ? -13.948 7.356 18.667 1.00 93.50 97 SER A O 1
ATOM 788 N N . VAL A 1 98 ? -14.171 8.340 16.661 1.00 95.12 98 VAL A N 1
ATOM 789 C CA . VAL A 1 98 ? -14.338 7.092 15.910 1.00 95.12 98 VAL A CA 1
ATOM 790 C C . VAL A 1 98 ? -13.368 7.061 14.741 1.00 95.12 98 VAL A C 1
ATOM 792 O O . VAL A 1 98 ? -13.286 8.021 13.978 1.00 95.12 98 VAL A O 1
ATOM 795 N N . LEU A 1 99 ? -12.649 5.951 14.580 1.00 94.38 99 LEU A N 1
ATOM 796 C CA . LEU A 1 99 ? -11.585 5.824 13.588 1.00 94.38 99 LEU A CA 1
ATOM 797 C C . LEU A 1 99 ? -11.609 4.468 12.885 1.00 94.38 99 LEU A C 1
ATOM 799 O O . LEU A 1 99 ? -11.933 3.446 13.486 1.00 94.38 99 LEU A O 1
ATOM 803 N N . TRP A 1 100 ? -11.203 4.459 11.617 1.00 95.62 100 TRP A N 1
ATOM 804 C CA . TRP A 1 100 ? -10.947 3.236 10.863 1.00 95.62 100 TRP A CA 1
ATOM 805 C C . TRP A 1 100 ? -9.517 2.740 11.078 1.00 95.62 100 TRP A C 1
ATOM 807 O O . TRP A 1 100 ? -8.556 3.504 10.956 1.00 95.62 100 TRP A O 1
ATOM 817 N N . ARG A 1 101 ? -9.366 1.450 11.385 1.00 95.75 101 ARG A N 1
ATOM 818 C CA . ARG A 1 101 ? -8.074 0.787 11.600 1.00 95.75 101 ARG A CA 1
ATOM 819 C C . ARG A 1 101 ? -8.062 -0.611 10.994 1.00 95.75 101 ARG A C 1
ATOM 821 O O . ARG A 1 101 ? -9.064 -1.317 11.008 1.00 95.75 101 ARG A O 1
ATOM 828 N N . ASN A 1 102 ? -6.914 -1.015 10.456 1.00 95.38 102 ASN A N 1
ATOM 829 C CA . ASN A 1 102 ? -6.716 -2.381 9.979 1.00 95.38 102 ASN A CA 1
ATOM 830 C C . ASN A 1 102 ? -6.643 -3.348 11.172 1.00 95.38 102 ASN A C 1
ATOM 832 O O . ASN A 1 102 ? -6.105 -2.990 12.220 1.00 95.38 102 ASN A O 1
ATOM 836 N N . ARG A 1 103 ? -7.117 -4.585 10.990 1.00 95.12 103 ARG A N 1
ATOM 837 C CA . ARG A 1 103 ? -7.031 -5.678 11.967 1.00 95.12 103 ARG A CA 1
ATOM 838 C C . ARG A 1 103 ? -5.651 -5.848 12.597 1.00 95.12 103 ARG A C 1
ATOM 840 O O . ARG A 1 103 ? -5.576 -6.190 13.773 1.00 95.12 103 ARG A O 1
ATOM 847 N N . LEU A 1 104 ? -4.585 -5.633 11.826 1.00 94.06 104 LEU A N 1
ATOM 848 C CA . LEU A 1 104 ? -3.201 -5.741 12.300 1.00 94.06 104 LEU A CA 1
ATOM 849 C C . LEU A 1 104 ? -2.880 -4.756 13.430 1.00 94.06 104 LEU A C 1
ATOM 851 O O . LEU A 1 104 ? -2.064 -5.063 14.290 1.00 94.06 104 LEU A O 1
ATOM 855 N N . HIS A 1 105 ? -3.543 -3.600 13.448 1.00 95.00 105 HIS A N 1
ATOM 856 C CA . HIS A 1 105 ? -3.325 -2.534 14.429 1.00 95.00 105 HIS A CA 1
ATOM 857 C C . HIS A 1 105 ? -4.329 -2.593 15.584 1.00 95.00 105 HIS A C 1
ATOM 859 O O . HIS A 1 105 ? -4.491 -1.608 16.304 1.00 95.00 105 HIS A O 1
ATOM 865 N N . LEU A 1 106 ? -5.021 -3.727 15.741 1.00 94.94 106 LEU A N 1
ATOM 866 C CA . LEU A 1 106 ? -5.986 -3.982 16.804 1.00 94.94 106 LEU A CA 1
ATOM 867 C C . LEU A 1 106 ? -5.594 -5.249 17.566 1.00 94.94 106 LEU A C 1
ATOM 869 O O . LEU A 1 106 ? -5.340 -6.293 16.963 1.00 94.94 106 LEU A O 1
ATOM 873 N N . ARG A 1 107 ? -5.573 -5.179 18.896 1.00 94.75 107 ARG A N 1
ATOM 874 C CA . ARG A 1 107 ? -5.382 -6.339 19.774 1.00 94.75 107 ARG A CA 1
ATOM 875 C C . ARG A 1 107 ? -6.610 -6.503 20.659 1.00 94.75 107 ARG A C 1
ATOM 877 O O . ARG A 1 107 ? -6.982 -5.520 21.294 1.00 94.75 107 ARG A O 1
ATOM 884 N N . PRO A 1 108 ? -7.241 -7.689 20.702 1.00 92.56 108 PRO A N 1
ATOM 885 C CA . PRO A 1 108 ? -8.331 -7.929 21.636 1.00 92.56 108 PRO A CA 1
ATOM 886 C C . PRO A 1 108 ? -7.805 -7.787 23.063 1.00 92.56 108 PRO A C 1
ATOM 888 O O . PRO A 1 108 ? -6.726 -8.289 23.385 1.00 92.56 108 PRO A O 1
ATOM 891 N N . LEU A 1 109 ? -8.553 -7.071 23.895 1.00 89.44 109 LEU A N 1
ATOM 892 C CA . LEU A 1 109 ? -8.302 -7.034 25.323 1.00 89.44 109 LEU A CA 1
ATOM 893 C C . LEU A 1 109 ? -9.050 -8.220 25.930 1.00 89.44 109 LEU A C 1
ATOM 895 O O . LEU A 1 109 ? -10.276 -8.209 25.986 1.00 89.44 109 LEU A O 1
ATOM 899 N N . ILE A 1 110 ? -8.318 -9.256 26.334 1.00 77.12 110 ILE A N 1
ATOM 900 C CA . ILE A 1 110 ? -8.895 -10.338 27.131 1.00 77.12 110 ILE A CA 1
ATOM 901 C C . ILE A 1 110 ? -9.046 -9.762 28.537 1.00 77.12 110 ILE A C 1
ATOM 903 O O . ILE A 1 110 ? -8.058 -9.417 29.180 1.00 77.12 110 ILE A O 1
ATOM 907 N N . THR A 1 111 ? -10.282 -9.536 28.961 1.00 65.88 111 THR A N 1
ATOM 908 C CA . THR A 1 111 ? -10.602 -9.294 30.366 1.00 65.88 111 THR A CA 1
ATOM 909 C C . THR A 1 111 ? -11.159 -10.603 30.893 1.00 65.88 111 THR A C 1
ATOM 911 O O . THR A 1 111 ? -12.091 -11.130 30.292 1.00 65.88 111 THR A O 1
ATOM 914 N N . ASP A 1 112 ? -10.624 -11.109 32.000 1.00 58.69 112 ASP A N 1
ATOM 915 C CA . ASP A 1 112 ? -10.986 -12.407 32.600 1.00 58.69 112 ASP A CA 1
ATOM 916 C C . ASP A 1 112 ? -12.437 -12.474 33.142 1.00 58.69 112 ASP A C 1
ATOM 918 O O . ASP A 1 112 ? -12.789 -13.385 33.882 1.00 58.69 112 ASP A O 1
ATOM 922 N N . ASN A 1 113 ? -13.295 -11.514 32.774 1.00 55.75 113 ASN A N 1
ATOM 923 C CA . ASN A 1 113 ? -14.635 -11.305 33.321 1.00 55.75 113 ASN A CA 1
ATOM 924 C C . ASN A 1 113 ? -15.760 -11.362 32.265 1.00 55.75 113 ASN A C 1
ATOM 926 O O . ASN A 1 113 ? -16.808 -10.756 32.478 1.00 55.75 113 ASN A O 1
ATOM 930 N N . GLU A 1 114 ? -15.591 -12.066 31.140 1.00 53.62 114 GLU A N 1
ATOM 931 C CA . GLU A 1 114 ? -16.708 -12.358 30.220 1.00 53.62 114 GLU A CA 1
ATOM 932 C C . GLU A 1 114 ? -16.843 -13.874 29.970 1.00 53.62 114 GLU A C 1
ATOM 934 O O . GLU A 1 114 ? -15.841 -14.524 29.656 1.00 53.62 114 GLU A O 1
ATOM 939 N N . PRO A 1 115 ? -18.050 -14.461 30.124 1.00 50.12 115 PRO A N 1
ATOM 940 C CA . PRO A 1 115 ? -18.273 -15.884 29.905 1.00 50.12 115 PRO A CA 1
ATOM 941 C C . PRO A 1 115 ? -18.056 -16.239 28.432 1.00 50.12 115 PRO A C 1
ATOM 943 O O . PRO A 1 115 ? -18.444 -15.499 27.531 1.00 50.12 115 PRO A O 1
ATOM 946 N N . ALA A 1 116 ? -17.423 -17.391 28.208 1.00 52.56 116 ALA A N 1
ATOM 947 C CA . ALA A 1 116 ? -17.097 -17.912 26.889 1.00 52.56 116 ALA A CA 1
ATOM 948 C C . ALA A 1 116 ? -18.292 -17.823 25.913 1.00 52.56 116 ALA A C 1
ATOM 950 O O . ALA A 1 116 ? -19.415 -18.171 26.292 1.00 52.56 116 ALA A O 1
ATOM 951 N N . PRO A 1 117 ? -18.076 -17.403 24.651 1.00 64.12 117 PRO A N 1
ATOM 952 C CA . PRO A 1 117 ? -19.129 -17.451 23.645 1.00 64.12 117 PRO A CA 1
ATOM 953 C C . PRO A 1 117 ? -19.588 -18.907 23.434 1.00 64.12 117 PRO A C 1
ATOM 955 O O . PRO A 1 117 ? -18.756 -19.819 23.499 1.00 64.12 117 PRO A O 1
ATOM 958 N N . PRO A 1 118 ? -20.888 -19.155 23.179 1.00 54.06 118 PRO A N 1
ATOM 959 C CA . PRO A 1 118 ? -21.402 -20.507 22.996 1.00 54.06 118 PRO A CA 1
ATOM 960 C C . PRO A 1 118 ? -20.682 -21.202 21.828 1.00 54.06 118 PRO A C 1
ATOM 962 O O . PRO A 1 118 ? -20.434 -20.561 20.798 1.00 54.06 118 PRO A O 1
ATOM 965 N N . PRO A 1 119 ? -20.351 -22.503 21.952 1.00 50.12 119 PRO A N 1
ATOM 966 C CA . PRO A 1 119 ? -19.706 -23.242 20.879 1.00 50.12 119 PRO A CA 1
ATOM 967 C C . PRO A 1 119 ? -20.635 -23.258 19.665 1.00 50.12 119 PRO A C 1
ATOM 969 O O . PRO A 1 119 ? -21.717 -23.840 19.689 1.00 50.12 119 PRO A O 1
ATOM 972 N N . SER A 1 120 ? -20.211 -22.591 18.594 1.00 43.88 120 SER A N 1
ATOM 973 C CA . SER A 1 120 ? -20.855 -22.702 17.292 1.00 43.88 120 SER A CA 1
ATOM 974 C C . SER A 1 120 ? -20.536 -24.090 16.749 1.00 43.88 120 SER A C 1
ATOM 976 O O . SER A 1 120 ? -19.431 -24.360 16.282 1.00 43.88 120 SER A O 1
ATOM 978 N N . SER A 1 121 ? -21.499 -24.992 16.875 1.00 46.28 121 SER A N 1
ATOM 979 C CA . SER A 1 121 ? -21.490 -26.315 16.279 1.00 46.28 121 SER A CA 1
ATOM 980 C C . SER A 1 121 ? -21.479 -26.210 14.752 1.00 46.28 121 SER A C 1
ATOM 982 O O . SER A 1 121 ? -22.467 -25.869 14.110 1.00 46.28 121 SER A O 1
ATOM 984 N N .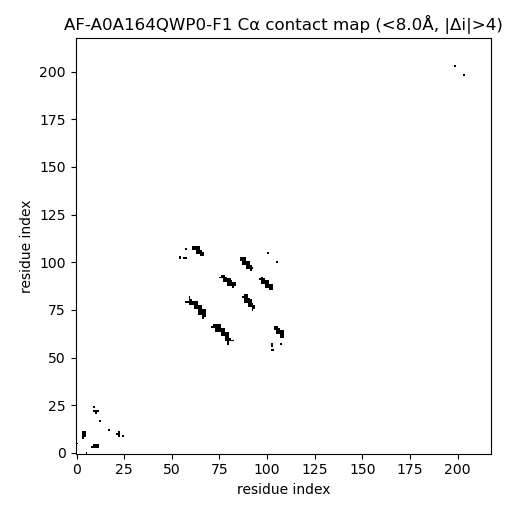 THR A 1 122 ? -20.360 -26.573 14.137 1.00 38.66 122 THR A N 1
ATOM 985 C CA . THR A 1 122 ? -20.383 -27.352 12.894 1.00 38.66 122 THR A CA 1
ATOM 986 C C . THR A 1 122 ? -19.240 -28.348 12.981 1.00 38.66 122 THR A C 1
ATOM 988 O O . THR A 1 122 ? -18.109 -28.097 12.574 1.00 38.66 122 THR A O 1
ATOM 991 N N . ALA A 1 123 ? -19.556 -29.468 13.625 1.00 37.16 123 ALA A N 1
ATOM 992 C CA . ALA A 1 123 ? -18.794 -30.692 13.526 1.00 37.16 123 ALA A CA 1
ATOM 993 C C . ALA A 1 123 ? -18.975 -31.240 12.105 1.00 37.16 123 ALA A C 1
ATOM 995 O O . ALA A 1 123 ? -20.070 -31.668 11.751 1.00 37.16 123 ALA A O 1
ATOM 996 N N . ASN A 1 124 ? -17.904 -31.257 11.313 1.00 40.28 124 ASN A N 1
ATOM 997 C CA . ASN A 1 124 ? -17.783 -32.255 10.259 1.00 40.28 124 ASN A CA 1
ATOM 998 C C . ASN A 1 124 ? -17.141 -33.474 10.912 1.00 40.28 124 ASN A C 1
ATOM 1000 O O . ASN A 1 124 ? -15.937 -33.520 11.155 1.00 40.28 124 ASN A O 1
ATOM 1004 N N . LYS A 1 125 ? -18.024 -34.390 11.295 1.00 37.19 125 LYS A N 1
ATOM 1005 C CA . LYS A 1 125 ? -17.742 -35.695 11.868 1.00 37.19 125 LYS A CA 1
ATOM 1006 C C . LYS A 1 125 ? -17.158 -36.580 10.764 1.00 37.19 125 LYS A C 1
ATOM 1008 O O . LYS A 1 125 ? -17.775 -36.747 9.716 1.00 37.19 125 LYS A O 1
ATOM 1013 N N . THR A 1 126 ? -15.950 -37.083 10.985 1.00 37.84 126 THR A N 1
ATOM 1014 C CA . THR A 1 126 ? -15.410 -38.237 10.264 1.00 37.84 126 THR A CA 1
ATOM 1015 C C . THR A 1 126 ? -16.105 -39.455 10.858 1.00 37.84 126 THR A C 1
ATOM 1017 O O . THR A 1 126 ? -15.948 -39.718 12.049 1.00 37.84 126 THR A O 1
ATOM 1020 N N . ASP A 1 127 ? -16.926 -40.133 10.067 1.00 39.38 127 ASP A N 1
ATOM 1021 C CA . ASP A 1 127 ? -17.637 -41.332 10.495 1.00 39.38 127 ASP A CA 1
ATOM 1022 C C . ASP A 1 127 ? -16.797 -42.590 10.191 1.00 39.38 127 ASP A C 1
ATOM 1024 O O . ASP A 1 127 ? -16.460 -42.843 9.034 1.00 39.38 127 ASP A O 1
ATOM 1028 N N . ASN A 1 128 ? -16.554 -43.348 11.271 1.00 40.62 128 ASN A N 1
ATOM 1029 C CA . ASN A 1 128 ? -16.526 -44.816 11.426 1.00 40.62 128 ASN A CA 1
ATOM 1030 C C . ASN A 1 128 ? -15.312 -45.584 10.855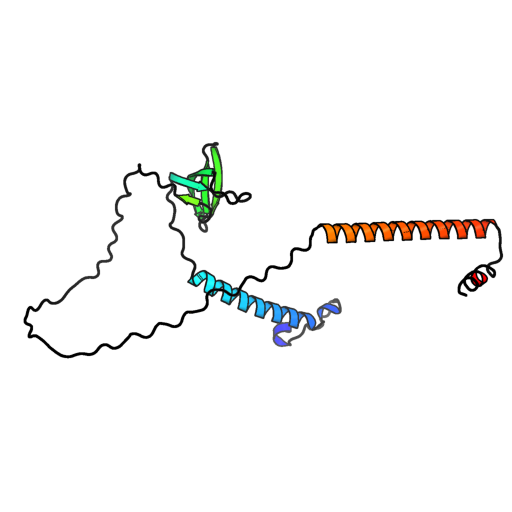 1.00 40.62 128 ASN A C 1
ATOM 1032 O O . ASN A 1 128 ? -14.999 -45.479 9.675 1.00 40.62 128 ASN A O 1
ATOM 1036 N N . ASP A 1 129 ? -14.494 -46.282 11.652 1.00 39.56 129 ASP A N 1
ATOM 1037 C CA . ASP A 1 129 ? -14.698 -47.382 12.634 1.00 39.56 129 ASP A CA 1
ATOM 1038 C C . ASP A 1 129 ? -14.527 -48.785 12.024 1.00 39.56 129 ASP A C 1
ATOM 1040 O O . ASP A 1 129 ? -15.098 -49.119 10.987 1.00 39.56 129 ASP A O 1
ATOM 1044 N N . GLY A 1 130 ? -13.755 -49.601 12.749 1.00 33.84 130 GLY A N 1
ATOM 1045 C CA . GLY A 1 130 ? -13.475 -51.026 12.554 1.00 33.84 130 GLY A CA 1
ATOM 1046 C C . GLY A 1 130 ? -11.994 -51.280 12.861 1.00 33.84 130 GLY A C 1
ATOM 1047 O O . GLY A 1 130 ? -11.136 -50.687 12.220 1.00 33.84 130 GLY A O 1
ATOM 1048 N N . ASP A 1 131 ? -11.568 -52.098 13.815 1.00 38.12 131 ASP A N 1
ATOM 1049 C CA . ASP A 1 131 ? -12.211 -53.149 14.601 1.00 38.12 131 ASP A CA 1
ATOM 1050 C C . ASP A 1 131 ? -11.203 -53.540 15.709 1.00 38.12 131 ASP A C 1
ATOM 1052 O O . ASP A 1 131 ? -9.991 -53.434 15.500 1.00 38.12 131 ASP A O 1
ATOM 1056 N N . ILE A 1 132 ? -11.687 -53.924 16.892 1.00 42.59 132 ILE A N 1
ATOM 1057 C CA . ILE A 1 132 ? -10.875 -54.326 18.054 1.00 42.59 132 ILE A CA 1
ATOM 1058 C C . ILE A 1 132 ? -10.746 -55.851 18.033 1.00 42.59 132 ILE A C 1
ATOM 1060 O O . ILE A 1 132 ? -11.755 -56.549 18.052 1.00 42.59 132 ILE A O 1
ATOM 1064 N N . GLY A 1 133 ? -9.513 -56.358 18.058 1.00 37.16 133 GLY A N 1
ATOM 1065 C CA . GLY A 1 133 ? -9.207 -57.763 18.322 1.00 37.16 133 GLY A CA 1
ATOM 1066 C C . GLY A 1 133 ? -8.101 -57.873 19.371 1.00 37.16 133 GLY A C 1
ATOM 1067 O O . GLY A 1 133 ? -6.985 -57.415 19.131 1.00 37.16 133 GLY A O 1
ATOM 1068 N N . ASP A 1 134 ? -8.449 -58.449 20.521 1.00 37.44 134 ASP A N 1
ATOM 1069 C CA . ASP A 1 134 ? -7.600 -58.695 21.691 1.00 37.44 134 ASP A CA 1
ATOM 1070 C C . ASP A 1 134 ? -6.648 -59.911 21.520 1.00 37.44 134 ASP A C 1
ATOM 1072 O O . ASP A 1 134 ? -7.063 -60.955 21.018 1.00 37.44 134 ASP A O 1
ATOM 1076 N N . ASP A 1 135 ? -5.419 -59.745 22.049 1.00 35.66 135 ASP A N 1
ATOM 1077 C CA . ASP A 1 135 ? -4.452 -60.716 22.633 1.00 35.66 135 ASP A CA 1
ATOM 1078 C C . ASP A 1 135 ? -3.798 -61.853 21.791 1.00 35.66 135 ASP A C 1
ATOM 1080 O O . ASP A 1 135 ? -4.365 -62.290 20.791 1.00 35.66 135 ASP A O 1
ATOM 1084 N N . PRO A 1 136 ? -2.632 -62.446 22.196 1.00 43.19 136 PRO A N 1
ATOM 1085 C CA . PRO A 1 136 ? -1.683 -62.121 23.284 1.00 43.19 136 PRO A CA 1
ATOM 1086 C C . PRO A 1 136 ? -0.186 -62.024 22.848 1.00 43.19 136 PRO A C 1
ATOM 1088 O O . PRO A 1 136 ? 0.214 -62.408 21.749 1.00 43.19 136 PRO A O 1
ATOM 1091 N N . ALA A 1 137 ? 0.672 -61.550 23.759 1.00 40.06 137 ALA A N 1
ATOM 1092 C CA . ALA A 1 137 ? 2.140 -61.516 23.636 1.00 40.06 137 ALA A CA 1
ATOM 1093 C C . ALA A 1 137 ? 2.821 -62.905 23.728 1.00 40.06 137 ALA A C 1
ATOM 1095 O O . ALA A 1 137 ? 2.277 -63.827 24.343 1.00 40.06 137 ALA A O 1
ATOM 1096 N N . PRO A 1 138 ? 4.065 -63.027 23.217 1.00 38.88 138 PRO A N 1
ATOM 1097 C CA . PRO A 1 138 ? 5.151 -63.534 24.067 1.00 38.88 138 PRO A CA 1
ATOM 1098 C C . PRO A 1 138 ? 6.462 -62.712 23.967 1.00 38.88 138 PRO A C 1
ATOM 1100 O O . PRO A 1 138 ? 6.876 -62.293 22.888 1.00 38.88 138 PRO A O 1
ATOM 1103 N N . ASP A 1 139 ? 7.097 -62.510 25.126 1.00 36.25 139 ASP A N 1
ATOM 1104 C CA . ASP A 1 139 ? 8.440 -61.942 25.393 1.00 36.25 139 ASP A CA 1
ATOM 1105 C C . ASP A 1 139 ? 9.608 -62.796 24.813 1.00 36.25 139 ASP A C 1
ATOM 1107 O O . ASP A 1 139 ? 9.360 -63.923 24.378 1.00 36.25 139 ASP A O 1
ATOM 1111 N N . PRO A 1 140 ? 10.907 -62.444 25.007 1.00 56.03 140 PRO A N 1
ATOM 1112 C CA . PRO A 1 140 ? 11.647 -61.190 24.788 1.00 56.03 140 PRO A CA 1
ATOM 1113 C C . PRO A 1 140 ? 12.966 -61.467 23.991 1.00 56.03 140 PRO A C 1
ATOM 1115 O O . PRO A 1 140 ? 13.165 -62.554 23.463 1.00 56.03 140 PRO A O 1
ATOM 1118 N N . ASP A 1 141 ? 13.893 -60.500 23.955 1.00 32.91 141 ASP A N 1
ATOM 1119 C CA . ASP A 1 141 ? 15.295 -60.588 23.481 1.00 32.91 141 ASP A CA 1
ATOM 1120 C C . ASP A 1 141 ? 15.574 -60.486 21.967 1.00 32.91 141 ASP A C 1
ATOM 1122 O O . ASP A 1 141 ? 15.598 -61.468 21.234 1.00 32.91 141 ASP A O 1
ATOM 1126 N N . ALA A 1 142 ? 15.944 -59.281 21.515 1.00 30.86 142 ALA A N 1
ATOM 1127 C CA . ALA A 1 142 ? 17.273 -59.010 20.943 1.00 30.86 142 ALA A CA 1
ATOM 1128 C C . ALA A 1 142 ? 17.353 -57.586 20.362 1.00 30.86 142 ALA A C 1
ATOM 1130 O O . ALA A 1 142 ? 16.572 -57.183 19.507 1.00 30.86 142 ALA A O 1
ATOM 1131 N N . ALA A 1 143 ? 18.348 -56.849 20.855 1.00 34.22 143 ALA A N 1
ATOM 1132 C CA . ALA A 1 143 ? 18.985 -55.653 20.312 1.00 34.22 143 ALA A CA 1
ATOM 1133 C C . ALA A 1 143 ? 18.616 -55.226 18.874 1.00 34.22 143 ALA A C 1
ATOM 1135 O O . ALA A 1 143 ? 18.767 -56.012 17.948 1.00 34.22 143 ALA A O 1
ATOM 1136 N N . HIS A 1 144 ? 18.339 -53.929 18.680 1.00 34.16 144 HIS A N 1
ATOM 1137 C CA . HIS A 1 144 ? 19.133 -53.060 17.795 1.00 34.16 144 HIS A CA 1
ATOM 1138 C C . HIS A 1 144 ? 18.819 -51.582 18.075 1.00 34.16 144 HIS A C 1
ATOM 1140 O O . HIS A 1 144 ? 17.758 -51.057 17.747 1.00 34.16 144 HIS A O 1
ATOM 1146 N N . GLN A 1 145 ? 19.784 -50.901 18.690 1.00 39.31 145 GLN A N 1
ATOM 1147 C CA . GLN A 1 145 ? 19.886 -49.449 18.651 1.00 39.31 145 GLN A CA 1
ATOM 1148 C C . GLN A 1 145 ? 20.342 -49.061 17.243 1.00 39.31 145 GLN A C 1
ATOM 1150 O O . GLN A 1 145 ? 21.411 -49.488 16.811 1.00 39.31 145 GLN A O 1
ATOM 1155 N N . GLN A 1 146 ? 19.587 -48.216 16.547 1.00 37.34 146 GLN A N 1
ATOM 1156 C CA . GLN A 1 146 ? 20.135 -47.447 15.436 1.00 37.34 146 GLN A CA 1
ATOM 1157 C C . GLN A 1 146 ? 19.615 -46.016 15.496 1.00 37.34 146 GLN A C 1
ATOM 1159 O O . GLN A 1 146 ? 18.417 -45.744 15.531 1.00 37.34 146 GLN A O 1
ATOM 1164 N N . ALA A 1 147 ? 20.586 -45.116 15.608 1.00 35.16 147 ALA A N 1
ATOM 1165 C CA . ALA A 1 147 ? 20.432 -43.695 15.811 1.00 35.16 147 ALA A CA 1
ATOM 1166 C C . ALA A 1 147 ? 19.739 -43.029 14.615 1.00 35.16 147 ALA A C 1
ATOM 1168 O O . ALA A 1 147 ? 20.126 -43.232 13.465 1.00 35.16 147 ALA A O 1
ATOM 1169 N N . VAL A 1 148 ? 18.757 -42.178 14.902 1.00 42.00 148 VAL A N 1
ATOM 1170 C CA . VAL A 1 148 ? 18.198 -41.232 13.932 1.00 42.00 148 VAL A CA 1
ATOM 1171 C C . VAL A 1 148 ? 19.262 -40.155 13.656 1.00 42.00 148 VAL A C 1
ATOM 1173 O O . VAL A 1 148 ? 19.704 -39.504 14.606 1.00 42.00 148 VAL A O 1
ATOM 1176 N N . PRO A 1 149 ? 19.712 -39.941 12.405 1.00 56.66 149 PRO A N 1
ATOM 1177 C CA . PRO A 1 149 ? 20.648 -38.862 12.097 1.00 56.66 149 PRO A CA 1
ATOM 1178 C C . PRO A 1 149 ? 19.963 -37.487 12.241 1.00 56.66 149 PRO A C 1
ATOM 1180 O O . PRO A 1 149 ? 18.788 -37.348 11.889 1.00 56.66 149 PRO A O 1
ATOM 1183 N N . PRO A 1 150 ? 20.662 -36.447 12.740 1.00 51.56 150 PRO A N 1
ATOM 1184 C CA . PRO A 1 150 ? 20.078 -35.121 12.915 1.00 51.56 150 PRO A CA 1
ATOM 1185 C C . PRO A 1 150 ? 19.778 -34.467 11.559 1.00 51.56 150 PRO A C 1
ATOM 1187 O O . PRO A 1 150 ? 20.631 -34.408 10.672 1.00 51.56 150 PRO A O 1
ATOM 1190 N N . ALA A 1 151 ? 18.554 -33.957 11.415 1.00 55.66 151 ALA A N 1
ATOM 1191 C CA . ALA A 1 151 ? 18.090 -33.235 10.235 1.00 55.66 151 ALA A CA 1
ATOM 1192 C C . ALA A 1 151 ? 18.977 -32.007 9.916 1.00 55.66 151 ALA A C 1
ATOM 1194 O O . ALA A 1 151 ? 19.439 -31.329 10.840 1.00 55.66 151 ALA A O 1
ATOM 1195 N N . PRO A 1 152 ? 19.195 -31.673 8.628 1.00 52.38 152 PRO A N 1
ATOM 1196 C CA . PRO A 1 152 ? 20.017 -30.533 8.238 1.00 52.38 152 PRO A CA 1
ATOM 1197 C C . PRO A 1 152 ? 19.352 -29.212 8.648 1.00 52.38 152 PRO A C 1
ATOM 1199 O O . PRO A 1 152 ? 18.220 -28.906 8.267 1.00 52.38 152 PRO A O 1
ATOM 1202 N N . SER A 1 153 ? 20.076 -28.406 9.422 1.00 53.34 153 SER A N 1
ATOM 1203 C CA . SER A 1 153 ? 19.673 -27.061 9.816 1.00 53.34 153 SER A CA 1
ATOM 1204 C C . SER A 1 153 ? 19.676 -26.123 8.603 1.00 53.34 153 SER A C 1
ATOM 1206 O O . SER A 1 153 ? 20.713 -25.793 8.034 1.00 53.34 153 SER A O 1
ATOM 1208 N N . ILE A 1 154 ? 18.490 -25.662 8.204 1.00 55.75 154 ILE A N 1
ATOM 1209 C CA . ILE A 1 154 ? 18.339 -24.601 7.203 1.00 55.75 154 ILE A CA 1
ATOM 1210 C C . ILE A 1 154 ? 18.852 -23.291 7.832 1.00 55.75 154 ILE A C 1
ATOM 1212 O O . ILE A 1 154 ? 18.309 -22.875 8.862 1.00 55.75 154 ILE A O 1
ATOM 1216 N N . PRO A 1 155 ? 19.860 -22.604 7.259 1.00 54.06 155 PRO A N 1
ATOM 1217 C CA . PRO A 1 155 ? 20.352 -21.355 7.825 1.00 54.06 155 PRO A CA 1
ATOM 1218 C C . PRO A 1 155 ? 19.269 -20.271 7.750 1.00 54.06 155 PRO A C 1
ATOM 1220 O O . PRO A 1 155 ? 18.848 -19.834 6.676 1.00 54.06 155 PRO A O 1
ATOM 1223 N N . GLN A 1 156 ? 18.806 -19.814 8.915 1.00 52.44 156 GLN A N 1
ATOM 1224 C CA . GLN A 1 156 ? 17.911 -18.670 9.022 1.00 52.44 156 GLN A CA 1
ATOM 1225 C C . GLN A 1 156 ? 18.677 -17.363 8.760 1.00 52.44 156 GLN A C 1
ATOM 1227 O O . GLN A 1 156 ? 19.562 -16.983 9.518 1.00 52.44 156 GLN A O 1
ATOM 1232 N N . ARG A 1 157 ? 18.214 -16.631 7.737 1.00 56.53 157 ARG A N 1
ATOM 1233 C CA . ARG A 1 157 ? 18.344 -15.175 7.537 1.00 56.53 157 ARG A CA 1
ATOM 1234 C C . ARG A 1 157 ? 19.755 -14.637 7.241 1.00 56.53 157 ARG A C 1
ATOM 1236 O O . ARG A 1 157 ? 20.561 -14.396 8.132 1.00 56.53 157 ARG A O 1
ATOM 1243 N N . SER A 1 158 ? 19.973 -14.253 5.980 1.00 55.56 158 SER A N 1
ATOM 1244 C CA . SER A 1 158 ? 21.045 -13.329 5.596 1.00 55.56 158 SER A CA 1
ATOM 1245 C C . SER A 1 158 ? 20.922 -12.014 6.379 1.00 55.56 158 SER A C 1
ATOM 1247 O O . SER A 1 158 ? 19.849 -11.397 6.413 1.00 55.56 158 SER A O 1
ATOM 1249 N N . GLY A 1 159 ? 22.014 -11.581 7.008 1.00 53.97 159 GLY A N 1
ATOM 1250 C CA . GLY A 1 159 ? 22.074 -10.333 7.764 1.00 53.97 159 GLY A CA 1
ATOM 1251 C C . GLY A 1 159 ? 21.623 -9.130 6.931 1.00 53.97 159 GLY A C 1
ATOM 1252 O O . GLY A 1 159 ? 21.992 -8.968 5.770 1.00 53.97 159 GLY A O 1
ATOM 1253 N N . ARG A 1 160 ? 20.808 -8.259 7.531 1.00 56.12 160 ARG A N 1
ATOM 1254 C CA . ARG A 1 160 ? 20.438 -6.972 6.935 1.00 56.12 160 ARG A CA 1
ATOM 1255 C C . ARG A 1 160 ? 21.690 -6.096 6.886 1.00 56.12 160 ARG A C 1
ATOM 1257 O O . ARG A 1 160 ? 22.147 -5.651 7.937 1.00 56.12 160 ARG A O 1
ATOM 1264 N N . ILE A 1 161 ? 22.213 -5.819 5.691 1.00 60.03 161 ILE A N 1
ATOM 1265 C CA . ILE A 1 161 ? 23.276 -4.825 5.496 1.00 60.03 161 ILE A CA 1
ATOM 1266 C C . ILE A 1 161 ? 22.736 -3.475 5.986 1.00 60.03 161 ILE A C 1
ATOM 1268 O O . ILE A 1 161 ? 21.825 -2.894 5.391 1.00 60.03 161 ILE A O 1
ATOM 1272 N N . ARG A 1 162 ? 23.254 -2.994 7.120 1.00 53.25 162 ARG A N 1
ATOM 1273 C CA . ARG A 1 162 ? 22.969 -1.644 7.609 1.00 53.25 162 ARG A CA 1
ATOM 1274 C C . ARG A 1 162 ? 23.763 -0.681 6.733 1.00 53.25 162 ARG A C 1
ATOM 1276 O O . ARG A 1 162 ? 24.989 -0.694 6.769 1.00 53.25 162 ARG A O 1
ATOM 1283 N N . LYS A 1 163 ? 23.070 0.134 5.934 1.00 63.44 163 LYS A N 1
ATOM 1284 C CA . LYS A 1 163 ? 23.706 1.258 5.235 1.00 63.44 163 LYS A CA 1
ATOM 1285 C C . LYS A 1 163 ? 24.355 2.161 6.297 1.00 63.44 163 LYS A C 1
ATOM 1287 O O . LYS A 1 163 ? 23.698 2.418 7.311 1.00 63.44 163 LYS A O 1
ATOM 1292 N N . PRO A 1 164 ? 25.613 2.598 6.120 1.00 63.16 164 PRO A N 1
ATOM 1293 C CA . PRO A 1 164 ? 26.258 3.474 7.085 1.00 63.16 164 PRO A CA 1
ATOM 1294 C C . PRO A 1 164 ? 25.432 4.752 7.217 1.00 63.16 164 PRO A C 1
ATOM 1296 O O . PRO A 1 164 ? 25.042 5.365 6.222 1.00 63.16 164 PRO A O 1
ATOM 1299 N N . ASN A 1 165 ? 25.124 5.119 8.458 1.00 57.75 165 ASN A N 1
ATOM 1300 C CA . ASN A 1 165 ? 24.423 6.356 8.755 1.00 57.75 165 ASN A CA 1
ATOM 1301 C C . ASN A 1 165 ? 25.402 7.493 8.446 1.00 57.75 165 ASN A C 1
ATOM 1303 O O . ASN A 1 165 ? 26.378 7.668 9.175 1.00 57.75 165 ASN A O 1
ATOM 1307 N N . VAL A 1 166 ? 25.203 8.220 7.346 1.00 65.50 166 VAL A N 1
ATOM 1308 C CA . VAL A 1 166 ? 25.988 9.432 7.100 1.00 65.50 166 VAL A CA 1
ATOM 1309 C C . VAL A 1 166 ? 25.565 10.463 8.151 1.00 65.50 166 VAL A C 1
ATOM 1311 O O . VAL A 1 166 ? 24.382 10.803 8.226 1.00 65.50 166 VAL A O 1
ATOM 1314 N N . PRO A 1 167 ? 26.468 10.920 9.035 1.00 68.69 167 PRO A N 1
ATOM 1315 C CA . PRO A 1 167 ? 26.095 11.873 10.066 1.00 68.69 167 PRO A CA 1
ATOM 1316 C C . PRO A 1 167 ? 25.650 13.174 9.396 1.00 68.69 167 PRO A C 1
ATOM 1318 O O . PRO A 1 167 ? 26.344 13.706 8.531 1.00 68.69 167 PRO A O 1
ATOM 1321 N N . TRP A 1 168 ? 24.504 13.705 9.822 1.00 56.34 168 TRP A N 1
ATOM 1322 C CA . TRP A 1 168 ? 23.904 14.953 9.330 1.00 56.34 168 TRP A CA 1
ATOM 1323 C C . TRP A 1 168 ? 24.886 16.142 9.324 1.00 56.34 168 TRP A C 1
ATOM 1325 O O . TRP A 1 168 ? 24.768 17.047 8.500 1.00 56.34 168 TRP A O 1
ATOM 1335 N N . LEU A 1 169 ? 25.914 16.101 10.181 1.00 59.72 169 LEU A N 1
ATOM 1336 C CA . LEU A 1 169 ? 27.025 17.056 10.213 1.00 59.72 169 LEU A CA 1
ATOM 1337 C C . LEU A 1 169 ? 27.840 17.112 8.909 1.00 59.72 169 LEU A C 1
ATOM 1339 O O . LEU A 1 169 ? 28.338 18.179 8.557 1.00 59.72 169 LEU A O 1
ATOM 1343 N N . LEU A 1 170 ? 27.992 15.993 8.190 1.00 64.19 170 LEU A N 1
ATOM 1344 C CA . LEU A 1 170 ? 28.763 15.942 6.944 1.00 64.19 170 LEU A CA 1
ATOM 1345 C C . LEU A 1 170 ? 28.021 16.668 5.813 1.00 64.19 170 LEU A C 1
ATOM 1347 O O . LEU A 1 170 ? 28.627 17.426 5.061 1.00 64.19 170 LEU A O 1
ATOM 1351 N N . HIS A 1 171 ? 26.696 16.509 5.761 1.00 68.44 171 HIS A N 1
ATOM 1352 C CA . HIS A 1 171 ? 25.837 17.235 4.826 1.00 68.44 171 HIS A CA 1
ATOM 1353 C C . HIS A 1 171 ? 25.792 18.737 5.155 1.00 68.44 171 HIS A C 1
ATOM 1355 O O . HIS A 1 171 ? 25.870 19.572 4.258 1.00 68.44 171 HIS A O 1
ATOM 1361 N N . PHE A 1 172 ? 25.757 19.097 6.444 1.00 70.75 172 PHE A N 1
ATOM 1362 C CA . PHE A 1 172 ? 25.779 20.497 6.877 1.00 70.75 172 PHE A CA 1
ATOM 1363 C C . PHE A 1 172 ? 27.112 21.188 6.554 1.00 70.75 172 PHE A C 1
ATOM 1365 O O . PHE A 1 172 ? 27.119 22.307 6.049 1.00 70.75 172 PHE A O 1
ATOM 1372 N N . ARG A 1 173 ? 28.249 20.506 6.764 1.00 78.12 173 ARG A N 1
ATOM 1373 C CA . ARG A 1 173 ? 29.578 21.008 6.370 1.00 78.12 173 ARG A CA 1
ATOM 1374 C C . ARG A 1 173 ? 29.709 21.183 4.859 1.00 78.12 173 ARG A C 1
ATOM 1376 O O . ARG A 1 173 ? 30.285 22.173 4.423 1.00 78.12 173 ARG A O 1
ATOM 1383 N N . PHE A 1 174 ? 29.146 20.268 4.073 1.00 79.12 174 PHE A N 1
ATOM 1384 C CA . PHE A 1 174 ? 29.143 20.368 2.613 1.00 79.12 174 PHE A CA 1
ATOM 1385 C C . PHE A 1 174 ? 28.336 21.579 2.120 1.00 79.12 174 PHE A C 1
ATOM 1387 O O . PHE A 1 174 ? 28.820 22.343 1.290 1.00 79.12 174 PHE A O 1
ATOM 1394 N N . LEU A 1 175 ? 27.154 21.824 2.695 1.00 81.50 175 LEU A N 1
ATOM 1395 C CA . LEU A 1 175 ? 26.343 23.004 2.371 1.00 81.50 175 LEU A CA 1
ATOM 1396 C C . LEU A 1 175 ? 27.005 24.318 2.811 1.00 81.50 175 LEU A C 1
ATOM 1398 O O . LEU A 1 175 ? 26.945 25.305 2.080 1.00 81.50 175 LEU A O 1
ATOM 1402 N N . LEU A 1 176 ? 27.680 24.331 3.963 1.00 84.25 176 LEU A N 1
ATOM 1403 C CA . LEU A 1 176 ? 28.404 25.508 4.452 1.00 84.25 176 LEU A CA 1
ATOM 1404 C C . LEU A 1 176 ? 29.602 25.836 3.547 1.00 84.25 176 LEU A C 1
ATOM 1406 O O . LEU A 1 176 ? 29.810 26.998 3.211 1.00 84.25 176 LEU A O 1
ATOM 1410 N N . LEU A 1 177 ? 30.330 24.820 3.068 1.00 87.94 177 LEU A N 1
ATOM 1411 C CA . LEU A 1 177 ? 31.404 24.995 2.086 1.00 87.94 177 LEU A CA 1
ATOM 1412 C C . LEU A 1 177 ? 30.884 25.515 0.741 1.00 87.94 177 LEU A C 1
ATOM 1414 O O . LEU A 1 177 ? 31.484 26.434 0.193 1.00 87.94 177 LEU A O 1
ATOM 1418 N N . ILE A 1 178 ? 29.760 24.994 0.234 1.00 87.56 178 ILE A N 1
ATOM 1419 C CA . ILE A 1 178 ? 29.137 25.499 -1.003 1.00 87.56 178 ILE A CA 1
ATOM 1420 C C . ILE A 1 178 ? 28.715 26.963 -0.838 1.00 87.56 178 ILE A C 1
ATOM 1422 O O . ILE A 1 178 ? 28.996 27.783 -1.709 1.00 87.56 178 ILE A O 1
ATOM 1426 N N . SER A 1 179 ? 28.091 27.314 0.290 1.00 88.19 179 SER A N 1
ATOM 1427 C CA . SER A 1 179 ? 27.694 28.696 0.572 1.00 88.19 179 SER A CA 1
ATOM 1428 C C . SER A 1 179 ? 28.903 29.628 0.691 1.00 88.19 179 SER A C 1
ATOM 1430 O O . SER A 1 179 ? 28.852 30.753 0.199 1.00 88.19 179 SER A O 1
ATOM 1432 N N . LEU A 1 180 ? 29.993 29.177 1.320 1.00 92.38 180 LEU A N 1
ATOM 1433 C CA . LEU A 1 180 ? 31.220 29.959 1.463 1.00 92.38 180 LEU A CA 1
ATOM 1434 C C . LEU A 1 180 ? 31.920 30.155 0.112 1.00 92.38 180 LEU A C 1
ATOM 1436 O O . LEU A 1 180 ? 32.368 31.260 -0.182 1.00 92.38 180 LEU A O 1
ATOM 1440 N N . LEU A 1 181 ? 31.942 29.120 -0.736 1.00 93.25 181 LEU A N 1
ATOM 1441 C CA . LEU A 1 181 ? 32.461 29.204 -2.101 1.00 93.25 181 LEU A CA 1
ATOM 1442 C C . LEU A 1 181 ? 31.644 30.199 -2.937 1.00 93.25 181 LEU A C 1
ATOM 1444 O O . LEU A 1 181 ? 32.225 31.035 -3.619 1.00 93.25 181 LEU A O 1
ATOM 1448 N N . TYR A 1 182 ? 30.312 30.159 -2.825 1.00 93.06 182 TYR A N 1
ATOM 1449 C CA . TYR A 1 182 ? 29.406 31.060 -3.543 1.00 93.06 182 TYR A CA 1
ATOM 1450 C C . TYR A 1 182 ? 29.573 32.531 -3.126 1.00 93.06 182 TYR A C 1
ATOM 1452 O O . TYR A 1 182 ? 29.560 33.434 -3.969 1.00 93.06 182 TYR A O 1
ATOM 1460 N N . LEU A 1 183 ? 29.772 32.787 -1.828 1.00 91.31 183 LEU A N 1
ATOM 1461 C CA . LEU A 1 183 ? 30.069 34.127 -1.317 1.00 91.31 183 LEU A CA 1
ATOM 1462 C C . LEU A 1 183 ? 31.437 34.623 -1.803 1.00 91.31 183 LEU A C 1
ATOM 1464 O O . LEU A 1 183 ? 31.545 35.767 -2.241 1.00 91.31 183 LEU A O 1
ATOM 1468 N N . LEU A 1 184 ? 32.458 33.760 -1.806 1.00 94.25 184 LEU A N 1
ATOM 1469 C CA . LEU A 1 184 ? 33.789 34.076 -2.335 1.00 94.25 184 LEU A CA 1
ATOM 1470 C C . LEU A 1 184 ? 33.751 34.410 -3.828 1.00 94.25 184 LEU A C 1
ATOM 1472 O O . LEU A 1 184 ? 34.311 35.423 -4.244 1.00 94.25 184 LEU A O 1
ATOM 1476 N N . THR A 1 185 ? 33.055 33.608 -4.637 1.00 89.56 185 THR A N 1
ATOM 1477 C CA . THR A 1 185 ? 32.915 33.874 -6.075 1.00 89.56 185 THR A CA 1
ATOM 1478 C C . THR A 1 185 ? 32.132 35.154 -6.341 1.00 89.56 185 THR A C 1
ATOM 1480 O O . THR A 1 185 ? 32.517 35.925 -7.215 1.00 89.56 185 THR A O 1
ATOM 1483 N N . SER A 1 186 ? 31.079 35.427 -5.564 1.00 90.12 186 SER A N 1
ATOM 1484 C CA . SER A 1 186 ? 30.307 36.672 -5.695 1.00 90.12 186 SER A CA 1
ATOM 1485 C C . SER A 1 186 ? 31.149 37.899 -5.333 1.00 90.12 186 SER A C 1
ATOM 1487 O O . SER A 1 186 ? 31.098 38.913 -6.026 1.00 90.12 186 SER A O 1
ATOM 1489 N N . PHE A 1 187 ? 31.975 37.799 -4.288 1.00 92.38 187 PHE A N 1
ATOM 1490 C CA . PHE A 1 187 ? 32.877 38.872 -3.875 1.00 92.38 187 PHE A CA 1
ATOM 1491 C C . PHE A 1 187 ? 33.965 39.144 -4.921 1.00 92.38 187 PHE A C 1
ATOM 1493 O O . PHE A 1 187 ? 34.194 40.297 -5.281 1.00 92.38 187 PHE A O 1
ATOM 1500 N N . LEU A 1 188 ? 34.590 38.097 -5.469 1.00 91.94 188 LEU A N 1
ATOM 1501 C CA . LEU A 1 188 ? 35.582 38.231 -6.540 1.00 91.94 188 LEU A CA 1
ATOM 1502 C C . LEU A 1 188 ? 34.969 38.817 -7.821 1.00 91.94 188 LEU A C 1
ATOM 1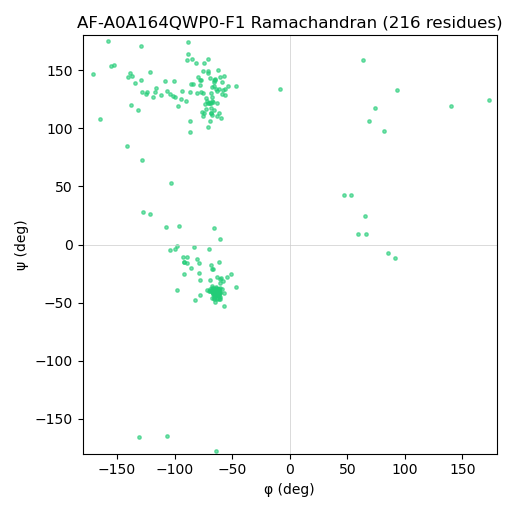504 O O . LEU A 1 188 ? 35.592 39.661 -8.466 1.00 91.94 188 LEU A O 1
ATOM 1508 N N . LEU A 1 189 ? 33.734 38.439 -8.168 1.00 90.75 189 LEU A N 1
ATOM 1509 C CA . LEU A 1 189 ? 33.018 39.016 -9.309 1.00 90.75 189 LEU A CA 1
ATOM 1510 C C . LEU A 1 189 ? 32.696 40.505 -9.089 1.00 90.75 189 LEU A C 1
ATOM 1512 O O . LEU A 1 189 ? 32.840 41.318 -9.997 1.00 90.75 189 LEU A O 1
ATOM 1516 N N . SER A 1 190 ? 32.331 40.891 -7.865 1.00 88.00 190 SER A N 1
ATOM 1517 C CA . SER A 1 190 ? 32.110 42.299 -7.523 1.00 88.00 190 SER A CA 1
ATOM 1518 C C . SER A 1 190 ? 33.408 43.112 -7.509 1.00 88.00 190 SER A C 1
ATOM 1520 O O . SER A 1 190 ? 33.410 44.264 -7.939 1.00 88.00 190 SER A O 1
ATOM 1522 N N . LEU A 1 191 ? 34.514 42.538 -7.027 1.00 90.19 191 LEU A N 1
ATOM 1523 C CA . LEU A 1 191 ? 35.815 43.207 -6.971 1.00 90.19 191 LEU A CA 1
ATOM 1524 C C . LEU A 1 191 ? 36.406 43.403 -8.372 1.00 90.19 191 LEU A C 1
ATOM 1526 O O . LEU A 1 191 ? 36.944 44.465 -8.673 1.00 90.19 191 LEU A O 1
ATOM 1530 N N . THR A 1 192 ? 36.262 42.402 -9.243 1.00 85.12 192 THR A N 1
ATOM 1531 C CA . THR A 1 192 ? 36.651 42.509 -10.658 1.00 85.12 192 THR A CA 1
ATOM 1532 C C . THR A 1 192 ? 35.802 43.542 -11.393 1.00 85.12 192 THR A C 1
ATOM 1534 O O . THR A 1 192 ? 36.362 44.352 -12.127 1.00 85.12 192 THR A O 1
ATOM 1537 N N . ALA A 1 193 ? 34.490 43.604 -11.140 1.00 85.56 193 ALA A N 1
ATOM 1538 C CA . ALA A 1 193 ? 33.636 44.661 -11.679 1.00 85.56 193 ALA A CA 1
ATOM 1539 C C . ALA A 1 193 ? 34.070 46.062 -11.207 1.00 85.56 193 ALA A C 1
ATOM 1541 O O . ALA A 1 193 ? 34.132 46.983 -12.018 1.00 85.56 193 ALA A O 1
ATOM 1542 N N . LEU A 1 194 ? 34.440 46.226 -9.929 1.00 83.12 194 LEU A N 1
ATOM 1543 C CA . LEU A 1 194 ? 34.96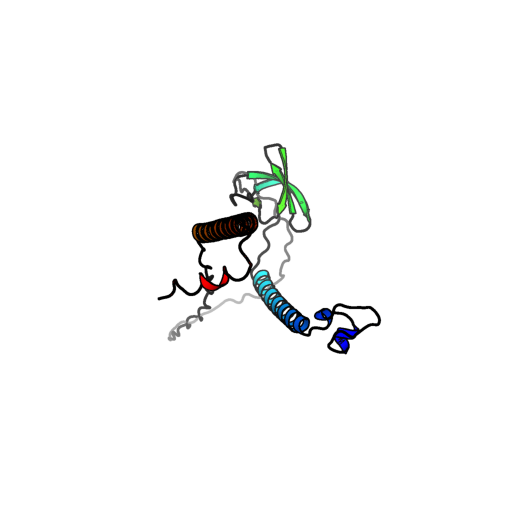4 47.496 -9.409 1.00 83.12 194 LEU A CA 1
ATOM 1544 C C . LEU A 1 194 ? 36.298 47.884 -10.063 1.00 83.12 194 LEU A C 1
ATOM 1546 O O . LEU A 1 194 ? 36.472 49.035 -10.442 1.00 83.12 194 LEU A O 1
ATOM 1550 N N . LEU A 1 195 ? 37.215 46.928 -10.232 1.00 81.06 195 LEU A N 1
ATOM 1551 C CA . LEU A 1 195 ? 38.507 47.135 -10.897 1.00 81.06 195 LEU A CA 1
ATOM 1552 C C . LEU A 1 195 ? 38.348 47.520 -12.371 1.00 81.06 195 LEU A C 1
ATOM 1554 O O . LEU A 1 195 ? 39.060 48.399 -12.848 1.00 81.06 195 LEU A O 1
ATOM 1558 N N . VAL A 1 196 ? 37.405 46.900 -13.086 1.00 80.44 196 VAL A N 1
ATOM 1559 C CA . VAL A 1 196 ? 37.078 47.259 -14.474 1.00 80.44 196 VAL A CA 1
ATOM 1560 C C . VAL A 1 196 ? 36.454 48.654 -14.542 1.00 80.44 196 VAL A C 1
ATOM 1562 O O . VAL A 1 196 ? 36.840 49.449 -15.398 1.00 80.44 196 VAL A O 1
ATOM 1565 N N . CYS A 1 197 ? 35.546 48.988 -13.620 1.00 78.81 197 CYS A N 1
ATOM 1566 C CA . CYS A 1 197 ? 34.980 50.334 -13.515 1.00 78.81 197 CYS A CA 1
ATOM 1567 C C . CYS A 1 197 ? 36.052 51.392 -13.206 1.00 78.81 197 CYS A C 1
ATOM 1569 O O . CYS A 1 197 ? 36.053 52.450 -13.833 1.00 78.81 197 CYS A O 1
ATOM 1571 N N . GLU A 1 198 ? 36.984 51.111 -12.292 1.00 76.62 198 GLU A N 1
ATOM 1572 C CA . GLU A 1 198 ? 38.069 52.029 -11.927 1.00 76.62 198 GLU A CA 1
ATOM 1573 C C . GLU A 1 198 ? 39.082 52.191 -13.074 1.00 76.62 198 GLU A C 1
ATOM 1575 O O . GLU A 1 198 ? 39.493 53.306 -13.392 1.00 76.62 198 GLU A O 1
ATOM 1580 N N . ALA A 1 199 ? 39.410 51.106 -13.784 1.00 68.94 199 ALA A N 1
ATOM 1581 C CA . ALA A 1 199 ? 40.266 51.145 -14.970 1.00 68.94 199 ALA A CA 1
ATOM 1582 C C . ALA A 1 199 ? 39.633 51.939 -16.127 1.00 68.94 199 ALA A C 1
ATOM 1584 O O . ALA A 1 199 ? 40.324 52.705 -16.801 1.00 68.94 199 ALA A O 1
ATOM 1585 N N . HIS A 1 200 ? 38.316 51.810 -16.329 1.00 67.38 200 HIS A N 1
ATOM 1586 C CA . HIS A 1 200 ? 37.574 52.611 -17.306 1.00 67.38 200 HIS A CA 1
ATOM 1587 C C . HIS A 1 200 ? 37.525 54.094 -16.902 1.00 67.38 200 HIS A C 1
ATOM 1589 O O . HIS A 1 200 ? 37.618 54.976 -17.754 1.00 67.38 200 HIS A O 1
ATOM 1595 N N . ARG A 1 201 ? 37.425 54.393 -15.599 1.00 65.38 201 ARG A N 1
ATOM 1596 C CA . ARG A 1 201 ? 37.444 55.767 -15.070 1.00 65.38 201 ARG A CA 1
ATOM 1597 C C . ARG A 1 201 ? 38.816 56.439 -15.203 1.00 65.38 201 ARG A C 1
ATOM 1599 O O . ARG A 1 201 ? 38.870 57.650 -15.394 1.00 65.38 201 ARG A O 1
ATOM 1606 N N . ALA A 1 202 ? 39.899 55.663 -15.158 1.00 71.25 202 ALA A N 1
ATOM 1607 C CA . ALA A 1 202 ? 41.275 56.132 -15.333 1.00 71.25 202 ALA A CA 1
ATOM 1608 C C . ALA A 1 202 ? 41.727 56.268 -16.807 1.00 71.25 202 ALA A C 1
ATOM 1610 O O . ALA A 1 202 ? 42.851 56.703 -17.048 1.00 71.25 202 ALA A O 1
ATOM 1611 N N . ASN A 1 203 ? 40.877 55.909 -17.784 1.00 66.19 203 ASN A N 1
ATOM 1612 C CA . ASN A 1 203 ? 41.138 55.988 -19.232 1.00 66.19 203 ASN A CA 1
ATOM 1613 C C . ASN A 1 203 ? 42.512 55.417 -19.654 1.00 66.19 203 ASN A C 1
ATOM 1615 O O . ASN A 1 203 ? 43.239 56.005 -20.457 1.00 66.19 203 ASN A O 1
ATOM 1619 N N . LEU A 1 204 ? 42.891 54.274 -19.072 1.00 59.09 204 LEU A N 1
ATOM 1620 C CA . LEU A 1 204 ? 44.112 53.555 -19.437 1.00 59.09 204 LEU A CA 1
ATOM 1621 C C . LEU A 1 204 ? 43.861 52.726 -20.711 1.00 59.09 204 LEU A C 1
ATOM 1623 O O . LEU A 1 204 ? 42.877 51.984 -20.767 1.00 59.09 204 LEU A O 1
ATOM 1627 N N . PRO A 1 205 ? 44.728 52.810 -21.740 1.00 53.75 205 PRO A N 1
ATOM 1628 C CA . PRO A 1 205 ? 44.525 52.087 -22.990 1.00 53.75 205 PRO A CA 1
ATOM 1629 C C . PRO A 1 205 ? 44.600 50.568 -22.773 1.00 53.75 205 PRO A C 1
ATOM 1631 O O . PRO A 1 205 ? 45.438 50.068 -22.020 1.00 53.75 205 PRO A O 1
ATOM 1634 N N . ALA A 1 206 ? 43.741 49.831 -23.482 1.00 57.00 206 ALA A N 1
ATOM 1635 C CA . ALA A 1 206 ? 43.420 48.409 -23.294 1.00 57.00 206 ALA A CA 1
ATOM 1636 C C . ALA A 1 206 ? 44.587 47.394 -23.435 1.00 57.00 206 ALA A C 1
ATOM 1638 O O . ALA A 1 206 ? 44.361 46.190 -23.352 1.00 57.00 206 ALA A O 1
ATOM 1639 N N . GLY A 1 207 ? 45.831 47.846 -23.629 1.00 56.38 207 GLY A N 1
ATOM 1640 C CA . GLY A 1 207 ? 47.016 46.995 -23.792 1.00 56.38 207 GLY A CA 1
ATOM 1641 C C . GLY A 1 207 ? 47.790 46.665 -22.507 1.00 56.38 207 GLY A C 1
ATOM 1642 O O . GLY A 1 207 ? 48.588 45.732 -22.515 1.00 56.38 207 GLY A O 1
ATOM 1643 N N . SER A 1 208 ? 47.572 47.373 -21.393 1.00 55.34 208 SER A N 1
ATOM 1644 C CA . SER A 1 208 ? 48.445 47.242 -20.205 1.00 55.34 208 SER A CA 1
ATOM 1645 C C . SER A 1 208 ? 47.986 46.212 -19.164 1.00 55.34 208 SER A C 1
ATOM 1647 O O . SER A 1 208 ? 48.748 45.869 -18.262 1.00 55.34 208 SER A O 1
ATOM 1649 N N . VAL A 1 209 ? 46.764 45.679 -19.269 1.00 52.56 209 VAL A N 1
ATOM 1650 C CA . VAL A 1 209 ? 46.211 44.748 -18.262 1.00 52.56 209 VAL A CA 1
ATOM 1651 C C . VAL A 1 209 ? 46.757 43.320 -18.424 1.00 52.56 209 VAL A C 1
ATOM 1653 O O . VAL A 1 209 ? 46.853 42.584 -17.444 1.00 52.56 209 VAL A O 1
ATOM 1656 N N . LEU A 1 210 ? 47.213 42.936 -19.623 1.00 51.78 210 LEU A N 1
ATOM 1657 C CA . LEU A 1 210 ? 47.760 41.594 -19.871 1.00 51.78 210 LEU A CA 1
ATOM 1658 C C . LEU A 1 210 ? 49.206 41.394 -19.379 1.00 51.78 210 LEU A C 1
ATOM 1660 O O . LEU A 1 210 ? 49.627 40.253 -19.210 1.00 51.78 210 LEU A O 1
ATOM 1664 N N . LEU A 1 211 ? 49.958 42.462 -19.086 1.00 50.69 211 LEU A N 1
ATOM 1665 C CA . LEU A 1 211 ? 51.358 42.352 -18.643 1.00 50.69 211 LEU A CA 1
ATOM 1666 C C . LEU A 1 211 ? 51.542 42.217 -17.124 1.00 50.69 211 LEU A C 1
ATOM 1668 O O . LEU A 1 211 ? 52.629 41.867 -16.674 1.00 50.69 211 LEU A O 1
ATOM 1672 N N . ILE A 1 212 ? 50.499 42.421 -16.315 1.00 51.09 212 ILE A N 1
ATOM 1673 C CA . ILE A 1 212 ? 50.608 42.288 -14.849 1.00 51.09 212 ILE A CA 1
ATOM 1674 C C . ILE A 1 212 ? 50.312 40.848 -14.388 1.00 51.09 212 ILE A C 1
ATOM 1676 O O . ILE A 1 212 ? 50.722 40.451 -13.298 1.00 51.09 212 ILE A O 1
ATOM 1680 N N . SER A 1 213 ? 49.696 40.014 -15.237 1.00 47.62 213 SER A N 1
ATOM 1681 C CA . SER A 1 213 ? 49.412 38.611 -14.897 1.00 47.62 213 SER A CA 1
ATOM 1682 C C . SER A 1 213 ? 50.605 37.658 -15.071 1.00 47.62 213 SER A C 1
ATOM 1684 O O . SER A 1 213 ? 50.529 36.537 -14.578 1.00 47.62 213 SER A O 1
ATOM 1686 N N . HIS A 1 214 ? 51.696 38.065 -15.735 1.00 45.94 214 HIS A N 1
ATOM 1687 C CA . HIS A 1 214 ? 52.851 37.184 -15.988 1.00 45.94 214 HIS A CA 1
ATOM 1688 C C . HIS A 1 214 ? 54.077 37.444 -15.092 1.00 45.94 214 HIS A C 1
ATOM 1690 O O . HIS A 1 214 ? 55.023 36.664 -15.131 1.00 45.94 214 HIS A O 1
ATOM 1696 N N . SER A 1 215 ? 54.057 38.475 -14.238 1.00 43.53 215 SER A N 1
ATOM 1697 C CA . SER A 1 215 ? 55.228 38.874 -13.425 1.00 43.53 215 SER A CA 1
ATOM 1698 C C . SER A 1 215 ? 55.122 38.540 -11.928 1.00 43.53 215 SER A C 1
ATOM 1700 O O . SER A 1 215 ? 55.890 39.064 -11.128 1.00 43.53 215 SER A O 1
ATOM 1702 N N . LYS A 1 216 ? 54.182 37.676 -11.519 1.00 45.97 216 LYS A N 1
ATOM 1703 C CA . LYS A 1 216 ? 54.080 37.155 -10.135 1.00 45.97 216 LYS A CA 1
ATOM 1704 C C . LYS A 1 216 ? 54.016 35.623 -10.063 1.00 45.97 216 LYS A C 1
ATOM 1706 O O . LYS A 1 216 ? 53.441 35.057 -9.139 1.00 45.97 216 LYS A O 1
ATOM 1711 N N . CYS A 1 217 ? 54.607 34.955 -11.048 1.00 43.25 217 CYS A N 1
ATOM 1712 C CA . CYS A 1 217 ? 54.965 33.540 -10.978 1.00 43.25 217 CYS A CA 1
ATOM 1713 C C . CYS A 1 217 ? 56.441 33.398 -11.362 1.00 43.25 217 CYS A C 1
ATOM 1715 O O . CYS A 1 217 ? 56.771 32.973 -12.466 1.00 43.25 217 CYS A O 1
ATOM 1717 N N . LEU A 1 218 ? 57.298 33.833 -10.442 1.00 39.31 218 LEU A N 1
ATOM 1718 C CA . LEU A 1 218 ? 58.678 33.401 -10.238 1.00 39.31 218 LEU A CA 1
ATOM 1719 C C . LEU A 1 218 ? 58.937 33.480 -8.732 1.00 39.31 218 LEU A C 1
ATOM 1721 O O . LEU A 1 218 ? 58.478 34.481 -8.130 1.00 39.31 218 LEU A O 1
#

Organism: NCBI:txid35525

Foldseek 3Di:
DDPVCVVVVFDDDDPDDDDPCNRPNVVVVVVVVVVVVVVVVVVVVVVCVVPDDDDDQDDFQFKKFFQDPVVRDRPFIWGFHDADPPQWTWTAGPVRDIDIDHPVRIDGDDDVPDDDDPDPDDDPDDDDDDDDDDDDDDDDDDDDDDDDDDDDDDDPDDDDPDDDDDPVVVVVVVVVVVVVVVVVVVVVVVVVVVVVVVCVVVVDDPPPPVVVVPPPPD

Radius of gyration: 38.87 Å; Cα contacts (8 Å, |Δi|>4): 125; chains: 1; bounding box: 80×120×72 Å

Solvent-accessible surface area (backbone atoms only — not comparable to full-atom values): 14388 Å² total; per-residue (Å²): 138,54,76,65,28,72,74,68,75,44,68,75,88,63,94,64,94,69,66,76,73,74,63,46,70,66,60,53,59,53,50,56,51,49,50,54,48,50,54,51,53,49,52,54,46,50,59,48,56,74,70,56,73,85,77,83,85,80,60,72,68,41,47,27,30,33,49,40,88,87,79,68,42,70,80,46,58,30,30,30,70,44,81,57,71,94,56,27,32,34,32,36,33,87,88,70,51,72,48,80,42,48,54,89,44,48,41,79,57,87,62,102,84,66,82,79,78,79,85,81,84,77,79,85,75,85,81,81,91,87,83,92,80,85,86,83,90,82,88,83,91,79,90,80,92,75,83,83,79,83,78,85,81,77,85,80,74,86,80,81,82,76,75,81,80,77,58,69,65,59,59,51,52,51,51,51,49,52,53,51,50,51,51,50,54,52,49,52,54,52,50,51,52,49,52,52,52,50,43,62,72,66,70,62,70,92,73,64,73,74,64,66,75,69,76,78,79,126

pLDDT: mean 75.3, std 20.9, range [30.86, 96.88]

Nearest PDB structures (foldseek):
  6rm3-assembly1_LM0  TM=8.077E-01  e=4.069E-02  Vairimorpha necatrix
  7qep-assembly1_M4  TM=8.003E-01  e=7.103E-02  Encephalitozoon cuniculi GB-M1
  8u4u-a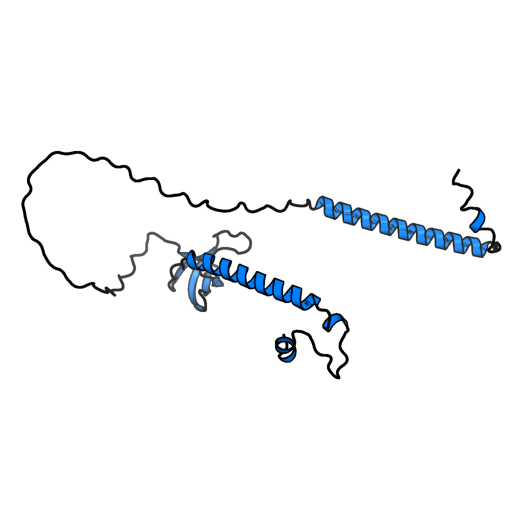ssembly4_H  TM=7.129E-01  e=8.039E-02  Homo sapiens
  4rg2-assembly1_B  TM=8.192E-01  e=3.139E-01  Homo sapiens
  2l3s-assembly1_A  TM=5.991E-01  e=6.202E-01  Gallus gallus